Protein AF-0000000081446039 (afdb_homodimer)

Solvent-accessible surface area (backbone atoms only — not comparable to full-atom values): 17694 Å² total; per-residue (Å²): 116,70,86,61,47,84,62,43,80,40,76,40,45,57,62,37,51,79,84,57,68,88,65,68,73,59,59,47,42,32,52,23,44,34,39,48,94,48,73,84,31,50,64,51,17,30,51,50,49,52,46,50,53,31,55,72,63,68,45,29,39,31,34,21,50,33,42,53,46,54,65,39,68,22,69,38,89,81,40,78,40,63,59,78,42,73,39,80,66,22,49,32,41,34,31,24,51,95,20,19,41,30,9,38,67,48,53,65,36,47,43,54,51,30,50,49,31,45,75,48,18,28,45,41,70,38,71,44,51,78,87,48,48,53,96,77,42,52,49,54,50,40,48,34,57,35,48,70,66,43,54,90,36,67,65,74,73,66,89,66,76,68,85,126,114,70,88,62,45,83,61,43,82,40,76,40,47,57,64,36,52,79,83,58,68,89,68,64,72,57,59,46,42,31,53,22,44,33,40,48,93,48,74,84,31,49,66,50,18,31,52,51,48,52,46,50,52,31,54,73,64,67,44,28,39,31,33,20,50,33,43,52,47,56,65,38,68,21,68,39,90,80,41,78,42,63,58,78,42,72,38,80,65,22,51,31,42,34,32,23,49,94,20,18,39,30,9,38,67,46,52,65,38,47,44,53,50,30,51,49,32,46,74,47,19,29,44,40,70,39,71,46,51,77,87,49,48,55,95,76,43,53,50,56,49,41,50,34,58,34,46,70,68,42,53,89,36,68,65,74,74,64,86,67,75,69,86,125

pLDDT: mean 82.49, std 16.25, range [38.91, 98.44]

Secondary structure (DSSP, 8-state):
-GGG-S-EEE----SS-TTS-SS------TT-SS--SSGGGSSSSHHHHHHHHHHHHS-GGGEEEEEESS-EEEE-TTS---SSEEETTTTEEEEEETTEEEE---HHHHHHHHHHHHHTT--EEEEE-GGG--TT-HHHHHHHHHHTT--------S------/-GGG-S-EEE----SS-TTS-SS------TT-SS--SSGGGSSSSHHHHHHHHHHHHS-GGGEEEEEESS-EEEE-TTS---SSEEETTTTEEEEEETTEEEE---HHHHHHHHHHHHHTT--EEEEE-GGG--TT-HHHHHHHHHHTT--------S------

Structure (mmCIF, N/CA/C/O backbone):
data_AF-0000000081446039-model_v1
#
loop_
_entity.id
_entity.type
_entity.pdbx_description
1 polymer 'GH18 domain-containing protein'
#
loop_
_atom_site.gro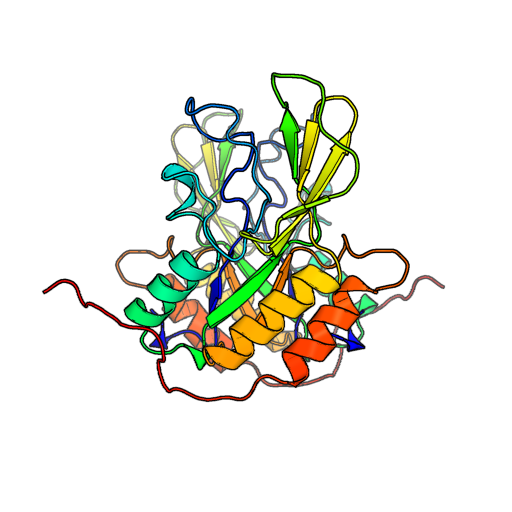up_PDB
_atom_site.id
_atom_site.type_symbol
_atom_site.label_atom_id
_atom_site.label_alt_id
_atom_site.label_comp_id
_atom_site.label_asym_id
_atom_site.label_entity_id
_atom_site.label_seq_id
_atom_site.pdbx_PDB_ins_code
_atom_site.Cartn_x
_atom_site.Cartn_y
_atom_site.Cartn_z
_atom_site.occupancy
_atom_site.B_iso_or_equiv
_atom_site.auth_seq_id
_atom_site.auth_comp_id
_atom_site.auth_asym_id
_atom_site.auth_atom_id
_atom_site.pdbx_PDB_model_num
ATOM 1 N N . MET A 1 1 ? 15.867 3.213 7.949 1 79.06 1 MET A N 1
ATOM 2 C CA . MET A 1 1 ? 14.477 3.449 7.586 1 79.06 1 MET A CA 1
ATOM 3 C C . MET A 1 1 ? 13.586 2.307 8.07 1 79.06 1 MET A C 1
ATOM 5 O O . MET A 1 1 ? 12.516 2.541 8.633 1 79.06 1 MET A O 1
ATOM 9 N N . VAL A 1 2 ? 14.18 1.157 8.094 1 85 2 VAL A N 1
ATOM 10 C CA . VAL A 1 2 ? 13.391 -0.025 8.445 1 85 2 VAL A CA 1
ATOM 11 C C . VAL A 1 2 ? 13.055 -0.002 9.93 1 85 2 VAL A C 1
ATOM 13 O O . VAL A 1 2 ? 12 -0.5 10.344 1 85 2 VAL A O 1
ATOM 16 N N . LYS A 1 3 ? 13.836 0.693 10.695 1 88.5 3 LYS A N 1
ATOM 17 C CA . LYS A 1 3 ? 13.633 0.71 12.141 1 88.5 3 LYS A CA 1
ATOM 18 C C . LYS A 1 3 ? 12.414 1.55 12.516 1 88.5 3 LYS A C 1
ATOM 20 O O . LYS A 1 3 ? 11.898 1.443 13.633 1 88.5 3 LYS A O 1
ATOM 25 N N . TYR A 1 4 ? 11.984 2.355 11.602 1 90.69 4 TYR A N 1
ATOM 26 C CA . TYR A 1 4 ? 10.914 3.289 11.938 1 90.69 4 TYR A CA 1
ATOM 27 C C . TYR A 1 4 ? 9.555 2.746 11.508 1 90.69 4 TYR A C 1
ATOM 29 O O . TYR A 1 4 ? 8.516 3.34 11.805 1 90.69 4 TYR A O 1
ATOM 37 N N . VAL A 1 5 ? 9.555 1.516 10.812 1 93.44 5 VAL A N 1
ATOM 38 C CA . VAL A 1 5 ? 8.289 1.013 10.289 1 93.44 5 VAL A CA 1
ATOM 39 C C . VAL A 1 5 ? 8 -0.365 10.883 1 93.44 5 VAL A C 1
ATOM 41 O O . VAL A 1 5 ? 8.922 -1.097 11.25 1 93.44 5 VAL A O 1
ATOM 44 N N . ASP A 1 6 ? 6.727 -0.649 11 1 94.75 6 ASP A N 1
ATOM 45 C CA . ASP A 1 6 ? 6.312 -1.979 11.438 1 94.75 6 ASP A CA 1
ATOM 46 C C . ASP A 1 6 ? 6.426 -2.992 10.297 1 94.75 6 ASP A C 1
ATOM 48 O O . ASP A 1 6 ? 6.867 -4.125 10.508 1 94.75 6 ASP A O 1
ATOM 52 N N . PHE A 1 7 ? 6.043 -2.545 9.117 1 95.06 7 PHE A N 1
ATOM 53 C CA . PHE A 1 7 ? 6.191 -3.414 7.957 1 95.06 7 PHE A CA 1
ATOM 54 C C . PHE A 1 7 ? 6.34 -2.592 6.684 1 95.06 7 PHE A C 1
ATOM 56 O O . PHE A 1 7 ? 6.078 -1.386 6.684 1 95.06 7 PHE A O 1
ATOM 63 N N . ILE A 1 8 ? 6.836 -3.227 5.676 1 95.5 8 ILE A N 1
ATOM 64 C CA . ILE A 1 8 ? 7.059 -2.662 4.348 1 95.5 8 ILE A CA 1
ATOM 65 C C . ILE A 1 8 ? 6.305 -3.482 3.305 1 95.5 8 ILE A C 1
ATOM 67 O O . ILE A 1 8 ? 6.48 -4.703 3.223 1 95.5 8 ILE A O 1
ATOM 71 N N . ASN A 1 9 ? 5.367 -2.832 2.617 1 96.38 9 ASN A N 1
ATOM 72 C CA . ASN A 1 9 ? 4.711 -3.479 1.487 1 96.38 9 ASN A CA 1
ATOM 73 C C . ASN A 1 9 ? 5.496 -3.285 0.193 1 96.38 9 ASN A C 1
ATOM 75 O O . ASN A 1 9 ? 5.723 -2.152 -0.236 1 96.38 9 ASN A O 1
ATOM 79 N N . VAL A 1 10 ? 5.883 -4.359 -0.445 1 95.5 10 VAL A N 1
ATOM 80 C CA . VAL A 1 10 ? 6.652 -4.285 -1.683 1 95.5 10 VAL A CA 1
ATOM 81 C C . VAL A 1 10 ? 5.73 -4.516 -2.879 1 95.5 10 VAL A C 1
ATOM 83 O O . VAL A 1 10 ? 5.02 -5.52 -2.936 1 95.5 10 VAL A O 1
ATOM 86 N N . MET A 1 11 ? 5.75 -3.561 -3.742 1 94.19 11 MET A N 1
ATOM 87 C CA . MET A 1 11 ? 4.945 -3.682 -4.953 1 94.19 11 MET A CA 1
ATOM 88 C C . MET A 1 11 ? 5.621 -4.605 -5.965 1 94.19 11 MET A C 1
ATOM 90 O O . MET A 1 11 ? 6.23 -4.137 -6.926 1 94.19 11 MET A O 1
ATOM 94 N N . THR A 1 12 ? 5.465 -5.859 -5.762 1 94.75 12 THR A N 1
ATOM 95 C CA . THR A 1 12 ? 6.098 -6.879 -6.594 1 94.75 12 THR A CA 1
ATOM 96 C C . THR A 1 12 ? 5.273 -7.137 -7.852 1 94.75 12 THR A C 1
ATOM 98 O O . THR A 1 12 ? 4.977 -8.289 -8.188 1 94.75 12 THR A O 1
ATOM 101 N N . TYR A 1 13 ? 4.879 -6.07 -8.523 1 90.44 13 TYR A N 1
ATOM 102 C CA . TYR A 1 13 ? 4.102 -6.133 -9.758 1 90.44 13 TYR A CA 1
ATOM 103 C C . TYR A 1 13 ? 4.406 -4.941 -10.656 1 90.44 13 TYR A C 1
ATOM 105 O O . TYR A 1 13 ? 5.215 -4.078 -10.305 1 90.44 13 TYR A O 1
ATOM 113 N N . ASP A 1 14 ? 3.879 -5.02 -11.844 1 85 14 ASP A N 1
ATOM 114 C CA . ASP A 1 14 ? 4.047 -4.008 -12.883 1 85 14 ASP A CA 1
ATOM 115 C C . ASP A 1 14 ? 5.48 -4.004 -13.414 1 85 14 ASP A C 1
ATOM 117 O O . ASP A 1 14 ? 6.055 -2.939 -13.648 1 85 14 ASP A O 1
ATOM 121 N N . TYR A 1 15 ? 6.047 -5.137 -13.5 1 77.81 15 TYR A N 1
ATOM 122 C CA . TYR A 1 15 ? 7.406 -5.266 -14 1 77.81 15 TYR A CA 1
ATOM 123 C C . TYR A 1 15 ? 7.484 -4.887 -15.477 1 77.81 15 TYR A C 1
ATOM 125 O O . TYR A 1 15 ? 8.516 -4.398 -15.945 1 77.81 15 TYR A O 1
ATOM 133 N N . TYR A 1 16 ? 6.379 -5.211 -16.188 1 65.56 16 TYR A N 1
ATOM 134 C CA . TYR A 1 16 ? 6.375 -4.949 -17.625 1 65.56 16 TYR A CA 1
ATOM 135 C C . TYR A 1 16 ? 5.289 -3.943 -17.984 1 65.56 16 TYR A C 1
ATOM 137 O O . TYR A 1 16 ? 4.93 -3.809 -19.156 1 65.56 16 TYR A O 1
ATOM 145 N N . ALA A 1 17 ? 4.883 -3.059 -17.141 1 55.69 17 ALA A N 1
ATOM 146 C CA . ALA A 1 17 ? 3.75 -2.205 -17.484 1 55.69 17 ALA A CA 1
ATOM 147 C C . ALA A 1 17 ? 3.988 -1.488 -18.812 1 55.69 17 ALA A C 1
ATOM 149 O O . ALA A 1 17 ? 5.105 -1.055 -19.094 1 55.69 17 ALA A O 1
ATOM 150 N N . ALA A 1 18 ? 3.014 -1.639 -19.703 1 50.31 18 ALA A N 1
ATOM 151 C CA . ALA A 1 18 ? 2.947 -1.196 -21.094 1 50.31 18 ALA A CA 1
ATOM 152 C C . ALA A 1 18 ? 3.514 0.213 -21.25 1 50.31 18 ALA A C 1
ATOM 154 O O . ALA A 1 18 ? 4.027 0.568 -22.312 1 50.31 18 ALA A O 1
ATOM 155 N N . TRP A 1 19 ? 3.18 1.182 -20.234 1 44.25 19 TRP A N 1
ATOM 156 C CA . TRP A 1 19 ? 3.5 2.576 -20.516 1 44.25 19 TRP A CA 1
ATOM 157 C C . TRP A 1 19 ? 5.004 2.816 -20.438 1 44.25 19 TRP A C 1
ATOM 159 O O . TRP A 1 19 ? 5.48 3.922 -20.719 1 44.25 19 TRP A O 1
ATOM 169 N N . ASN A 1 20 ? 5.738 2.074 -19.812 1 48.53 20 ASN A N 1
ATOM 170 C CA . ASN A 1 20 ? 7.141 2.422 -19.609 1 48.53 20 ASN A CA 1
ATOM 171 C C . ASN A 1 20 ? 7.887 2.578 -20.922 1 48.53 20 ASN A C 1
ATOM 173 O O . ASN A 1 20 ? 7.371 2.205 -21.984 1 48.53 20 ASN A O 1
ATOM 177 N N . GLY A 1 21 ? 9.258 2.385 -21.109 1 44.22 21 GLY A N 1
ATOM 178 C CA . GLY A 1 21 ? 10.312 2.764 -22.031 1 44.22 21 GLY A CA 1
ATOM 179 C C . GLY A 1 21 ? 10.125 2.199 -23.422 1 44.22 21 GLY A C 1
ATOM 180 O O . GLY A 1 21 ? 9.195 1.427 -23.656 1 44.22 21 GLY A O 1
ATOM 181 N N . PRO A 1 22 ? 10.953 2.885 -24.359 1 41.31 22 PRO A N 1
ATOM 182 C CA . PRO A 1 22 ? 11.172 2.344 -25.703 1 41.31 22 PRO A CA 1
ATOM 183 C C . PRO A 1 22 ? 11.219 0.817 -25.734 1 41.31 22 PRO A C 1
ATOM 185 O O . PRO A 1 22 ? 11.492 0.219 -26.766 1 41.31 22 PRO A O 1
ATOM 188 N N . GLN A 1 23 ? 11.781 0.498 -24.562 1 43.56 23 GLN A N 1
ATOM 189 C CA . GLN A 1 23 ? 12.211 -0.888 -24.719 1 43.56 23 GLN A CA 1
ATOM 190 C C . GLN A 1 23 ? 11.031 -1.8 -25.031 1 43.56 23 GLN A C 1
ATOM 192 O O . GLN A 1 23 ? 10.008 -1.77 -24.344 1 43.56 23 GLN A O 1
ATOM 197 N N . GLY A 1 24 ? 10.555 -2.025 -26 1 40.72 24 GLY A N 1
ATOM 198 C CA . GLY A 1 24 ? 9.625 -2.928 -26.672 1 40.72 24 GLY A CA 1
ATOM 199 C C . GLY A 1 24 ? 8.625 -3.561 -25.719 1 40.72 24 GLY A C 1
ATOM 200 O O . GLY A 1 24 ? 8.719 -3.381 -24.5 1 40.72 24 GLY A O 1
ATOM 201 N N . CYS A 1 25 ? 7.57 -4.367 -26.359 1 44.44 25 CYS A N 1
ATOM 202 C CA . CYS A 1 25 ? 6.516 -5.363 -26.172 1 44.44 25 CYS A CA 1
ATOM 203 C C . CYS A 1 25 ? 6.883 -6.352 -25.078 1 44.44 25 CYS A C 1
ATOM 205 O O . CYS A 1 25 ? 6.977 -7.555 -25.328 1 44.44 25 CYS A O 1
ATOM 207 N N . ILE A 1 26 ? 7.934 -6.043 -24.375 1 48.31 26 ILE A N 1
ATOM 208 C CA . ILE A 1 26 ? 8.062 -7.25 -23.562 1 48.31 26 ILE A CA 1
ATOM 209 C C . ILE A 1 26 ? 6.82 -7.426 -22.703 1 48.31 26 ILE A C 1
ATOM 211 O O . ILE A 1 26 ? 6.461 -6.527 -21.922 1 48.31 26 ILE A O 1
ATOM 215 N N . THR A 1 27 ? 5.875 -8.102 -23.234 1 53 27 THR A N 1
ATOM 216 C CA . THR A 1 27 ? 4.578 -8.539 -22.719 1 53 27 THR A CA 1
ATOM 217 C C . THR A 1 27 ? 4.754 -9.602 -21.641 1 53 27 THR A C 1
ATOM 219 O O . THR A 1 27 ? 5.504 -10.562 -21.828 1 53 27 THR A O 1
ATOM 222 N N . GLY A 1 28 ? 4.867 -9.25 -20.422 1 61.06 28 GLY A N 1
ATOM 223 C CA . GLY A 1 28 ? 4.844 -10.297 -19.406 1 61.06 28 GLY A CA 1
ATOM 224 C C . GLY A 1 28 ? 3.791 -10.062 -18.344 1 61.06 28 GLY A C 1
ATOM 225 O O . GLY A 1 28 ? 3.074 -9.062 -18.375 1 61.06 28 GLY A O 1
ATOM 226 N N . PRO A 1 29 ? 3.586 -11.133 -17.703 1 68.56 29 PRO A N 1
ATOM 227 C CA . PRO A 1 29 ? 2.648 -11 -16.594 1 68.56 29 PRO A CA 1
ATOM 228 C C . PRO A 1 29 ? 3.043 -9.891 -15.625 1 68.56 29 PRO A C 1
ATOM 230 O O . PRO A 1 29 ? 4.23 -9.617 -15.445 1 68.56 29 PRO A O 1
ATOM 233 N N . PRO A 1 30 ? 2.064 -9.258 -15.062 1 77.31 30 PRO A N 1
ATOM 234 C CA . PRO A 1 30 ? 2.361 -8.117 -14.195 1 77.31 30 PRO A CA 1
ATOM 235 C C . PRO A 1 30 ? 3.191 -8.5 -12.977 1 77.31 30 PRO A C 1
ATOM 237 O O . PRO A 1 30 ? 3.855 -7.648 -12.383 1 77.31 30 PRO A O 1
ATOM 240 N N . ALA A 1 31 ? 3.135 -9.805 -12.625 1 90.31 31 ALA A N 1
ATOM 241 C CA . ALA A 1 31 ? 3.764 -10.188 -11.367 1 90.31 31 ALA A CA 1
ATOM 242 C C . ALA A 1 31 ? 4.312 -11.609 -11.438 1 90.31 31 ALA A C 1
ATOM 244 O O . ALA A 1 31 ? 4.035 -12.438 -10.57 1 90.31 31 ALA A O 1
ATOM 245 N N . GLN A 1 32 ? 5.152 -11.82 -12.398 1 89 32 GLN A N 1
ATOM 246 C CA . GLN A 1 32 ? 5.742 -13.156 -12.508 1 89 32 GLN A CA 1
ATOM 247 C C . GLN A 1 32 ? 6.566 -13.492 -11.273 1 89 32 GLN A C 1
ATOM 249 O O . GLN A 1 32 ? 7.293 -12.648 -10.75 1 89 32 GLN A O 1
ATOM 254 N N . LEU A 1 33 ? 6.387 -14.758 -10.789 1 93.44 33 LEU A N 1
ATOM 255 C CA . LEU A 1 33 ? 7.074 -15.188 -9.578 1 93.44 33 LEU A CA 1
ATOM 256 C C . LEU A 1 33 ? 8.57 -15.359 -9.836 1 93.44 33 LEU A C 1
ATOM 258 O O . LEU A 1 33 ? 9.391 -14.898 -9.039 1 93.44 33 LEU A O 1
ATOM 262 N N . TYR A 1 34 ? 8.836 -15.953 -10.914 1 90.56 34 TYR A N 1
ATOM 263 C CA . TYR A 1 34 ? 10.219 -16.156 -11.32 1 90.56 34 TYR A CA 1
ATOM 264 C C . TYR A 1 34 ? 10.461 -15.617 -12.727 1 90.56 34 TYR A C 1
ATOM 266 O O . TYR A 1 34 ? 9.508 -15.344 -13.461 1 90.56 34 TYR A O 1
ATOM 274 N N . GLY A 1 35 ? 11.789 -15.359 -12.938 1 81.19 35 GLY A N 1
ATOM 275 C CA . GLY A 1 35 ? 12.148 -14.906 -14.273 1 81.19 35 GLY A CA 1
ATOM 276 C C . GLY A 1 35 ? 11.938 -15.961 -15.344 1 81.19 35 GLY A C 1
ATOM 277 O O . GLY A 1 35 ? 11.953 -17.156 -15.047 1 81.19 35 GLY A O 1
ATOM 278 N N . GLY A 1 36 ? 11.453 -15.438 -16.438 1 68.5 36 GLY A N 1
ATOM 279 C CA . GLY A 1 36 ? 11.352 -16.344 -17.578 1 68.5 36 GLY A CA 1
ATOM 280 C C . GLY A 1 36 ? 12.68 -16.578 -18.266 1 68.5 36 GLY A C 1
ATOM 281 O O . GLY A 1 36 ? 13.734 -16.203 -17.734 1 68.5 36 GLY A O 1
ATOM 282 N N . ALA A 1 37 ? 12.547 -17.281 -19.297 1 61.06 37 ALA A N 1
ATOM 283 C CA . ALA A 1 37 ? 13.711 -17.672 -20.078 1 61.06 37 ALA A CA 1
ATOM 284 C C . ALA A 1 37 ? 14.391 -16.469 -20.719 1 61.06 37 ALA A C 1
ATOM 286 O O . ALA A 1 37 ? 15.57 -16.531 -21.062 1 61.06 37 ALA A O 1
ATOM 287 N N . ASN A 1 38 ? 13.695 -15.398 -20.75 1 58.97 38 ASN A N 1
ATOM 288 C CA . ASN A 1 38 ? 14.281 -14.203 -21.359 1 58.97 38 ASN A CA 1
ATOM 289 C C . ASN A 1 38 ? 15.086 -13.398 -20.344 1 58.97 38 ASN A C 1
ATOM 291 O O . ASN A 1 38 ? 14.648 -13.203 -19.219 1 58.97 38 ASN A O 1
ATOM 295 N N . ALA A 1 39 ? 16.328 -13.086 -20.703 1 54.94 39 ALA A N 1
ATOM 296 C CA . ALA A 1 39 ? 17.297 -12.383 -19.875 1 54.94 39 ALA A CA 1
ATOM 297 C C . ALA A 1 39 ? 16.688 -11.125 -19.25 1 54.94 39 ALA A C 1
ATOM 299 O O . ALA A 1 39 ? 16.953 -10.812 -18.094 1 54.94 39 ALA A O 1
ATOM 300 N N . ASN A 1 40 ? 15.906 -10.352 -20 1 56.47 40 ASN A N 1
ATOM 301 C CA . ASN A 1 40 ? 15.359 -9.086 -19.516 1 56.47 40 ASN A CA 1
ATOM 302 C C . ASN A 1 40 ? 14.383 -9.297 -18.359 1 56.47 40 ASN A C 1
ATOM 304 O O . ASN A 1 40 ? 14.172 -8.398 -17.547 1 56.47 40 ASN A O 1
ATOM 308 N N . THR A 1 41 ? 13.922 -10.5 -18.281 1 58.78 41 THR A N 1
ATOM 309 C CA . THR A 1 41 ? 12.914 -10.805 -17.266 1 58.78 41 THR A CA 1
ATOM 310 C C . THR A 1 41 ? 13.57 -11.391 -16.016 1 58.78 41 THR A C 1
ATOM 312 O O . THR A 1 41 ? 12.914 -11.531 -14.984 1 58.78 41 THR A O 1
ATOM 315 N N . LEU A 1 42 ? 14.914 -11.469 -16.234 1 64.19 42 LEU A N 1
ATOM 316 C CA . LEU A 1 42 ? 15.586 -12.203 -15.164 1 64.19 42 LEU A CA 1
ATOM 317 C C . LEU A 1 42 ? 15.594 -11.398 -13.867 1 64.19 42 LEU A C 1
ATOM 319 O O . LEU A 1 42 ? 15.547 -11.969 -12.773 1 64.19 42 LEU A O 1
ATOM 323 N N . SER A 1 43 ? 15.445 -10.148 -14.047 1 77.56 43 SER A N 1
ATOM 324 C CA . SER A 1 43 ? 15.562 -9.359 -12.828 1 77.56 43 SER A CA 1
ATOM 325 C C . SER A 1 43 ? 14.234 -8.711 -12.453 1 77.56 43 SER A C 1
ATOM 327 O O . SER A 1 43 ? 14.102 -8.156 -11.359 1 77.56 43 SER A O 1
ATOM 329 N N . GLN A 1 44 ? 13.281 -8.961 -13.273 1 85.5 44 GLN A N 1
ATOM 330 C CA . GLN A 1 44 ? 12 -8.289 -13.047 1 85.5 44 GLN A CA 1
ATOM 331 C C . GLN A 1 44 ? 10.93 -9.289 -12.625 1 85.5 44 GLN A C 1
ATOM 333 O O . GLN A 1 44 ? 9.961 -9.516 -13.359 1 85.5 44 GLN A O 1
ATOM 338 N N . ASN A 1 45 ? 11.148 -9.812 -11.531 1 90.75 45 ASN A N 1
ATOM 339 C CA . ASN A 1 45 ? 10.219 -10.789 -10.984 1 90.75 45 ASN A CA 1
ATOM 340 C C . ASN A 1 45 ? 10.141 -10.719 -9.469 1 90.75 45 ASN A C 1
ATOM 342 O O . ASN A 1 45 ? 10.969 -10.055 -8.828 1 90.75 45 ASN A O 1
ATOM 346 N N . VAL A 1 46 ? 9.234 -11.445 -8.93 1 95.12 46 VAL A N 1
ATOM 347 C CA . VAL A 1 46 ? 8.961 -11.422 -7.5 1 95.12 46 VAL A CA 1
ATOM 348 C C . VAL A 1 46 ? 10.18 -11.93 -6.727 1 95.12 46 VAL A C 1
ATOM 350 O O . VAL A 1 46 ? 10.609 -11.305 -5.758 1 95.12 46 VAL A O 1
ATOM 353 N N . ASN A 1 47 ? 10.75 -13 -7.148 1 94.94 47 ASN A N 1
ATOM 354 C CA . ASN A 1 47 ? 11.867 -13.609 -6.434 1 94.94 47 ASN A CA 1
ATOM 355 C C . ASN A 1 47 ? 13.055 -12.656 -6.328 1 94.94 47 ASN A C 1
ATOM 357 O O . ASN A 1 47 ? 13.602 -12.461 -5.242 1 94.94 47 ASN A O 1
ATOM 361 N N . THR A 1 48 ? 13.438 -12.078 -7.387 1 92.81 48 THR A N 1
ATOM 362 C CA . THR A 1 48 ? 14.562 -11.156 -7.398 1 92.81 48 THR A CA 1
ATOM 363 C C . THR A 1 48 ? 14.273 -9.938 -6.531 1 92.81 48 THR A C 1
ATOM 365 O O . THR A 1 48 ? 15.133 -9.492 -5.766 1 92.81 48 THR A O 1
ATOM 368 N N . THR A 1 49 ? 13.086 -9.414 -6.656 1 94.31 49 THR A N 1
ATOM 369 C CA . THR A 1 49 ? 12.68 -8.227 -5.906 1 94.31 49 THR A CA 1
ATOM 370 C C . THR A 1 49 ? 12.68 -8.508 -4.406 1 94.31 49 THR A C 1
ATOM 372 O O . THR A 1 49 ? 13.266 -7.754 -3.631 1 94.31 49 THR A O 1
ATOM 375 N N . MET A 1 50 ? 12.07 -9.617 -4.035 1 95.88 50 MET A N 1
ATOM 376 C CA . MET A 1 50 ? 11.977 -9.945 -2.617 1 95.88 50 MET A CA 1
ATOM 377 C C . MET A 1 50 ? 13.352 -10.281 -2.045 1 95.88 50 MET A C 1
ATOM 379 O O . MET A 1 50 ? 13.648 -9.938 -0.902 1 95.88 50 MET A O 1
ATOM 383 N N . ASN A 1 51 ? 14.148 -10.938 -2.84 1 94.69 51 ASN A N 1
ATOM 384 C CA . ASN A 1 51 ? 15.523 -11.195 -2.439 1 94.69 51 ASN A CA 1
ATOM 385 C C . ASN A 1 51 ? 16.266 -9.898 -2.127 1 94.69 51 ASN A C 1
ATOM 387 O O . ASN A 1 51 ? 16.906 -9.781 -1.082 1 94.69 51 ASN A O 1
ATOM 391 N N . TYR A 1 52 ? 16.188 -8.977 -2.912 1 93.81 52 TYR A N 1
ATOM 392 C CA . TYR A 1 52 ? 16.844 -7.691 -2.729 1 93.81 52 TYR A CA 1
ATOM 393 C C . TYR A 1 52 ? 16.406 -7.035 -1.425 1 93.81 52 TYR A C 1
ATOM 395 O O . TYR A 1 52 ? 17.234 -6.668 -0.595 1 93.81 52 TYR A O 1
ATOM 403 N N . TYR A 1 53 ? 15.094 -6.914 -1.28 1 94 53 TYR A N 1
ATOM 404 C CA . TYR A 1 53 ? 14.586 -6.203 -0.114 1 94 53 TYR A CA 1
ATOM 405 C C . TYR A 1 53 ? 14.891 -6.969 1.168 1 94 53 TYR A C 1
ATOM 407 O O . TYR A 1 53 ? 15.156 -6.371 2.211 1 94 53 TYR A O 1
ATOM 415 N N . ALA A 1 54 ? 14.812 -8.273 1.097 1 94.38 54 ALA A N 1
ATOM 416 C CA . ALA A 1 54 ? 15.188 -9.07 2.262 1 94.38 54 ALA A CA 1
ATOM 417 C C . ALA A 1 54 ? 16.641 -8.828 2.652 1 94.38 54 ALA A C 1
ATOM 419 O O . ALA A 1 54 ? 16.953 -8.664 3.836 1 94.38 54 ALA A O 1
ATOM 420 N N . CYS A 1 55 ? 17.5 -8.695 1.702 1 93.81 55 CYS A N 1
ATOM 421 C CA . CYS A 1 55 ? 18.922 -8.578 1.954 1 93.81 55 CYS A CA 1
ATOM 422 C C . CYS A 1 55 ? 19.297 -7.152 2.354 1 93.81 55 CYS A C 1
ATOM 424 O O . CYS A 1 55 ? 20.25 -6.938 3.107 1 93.81 55 CYS A O 1
ATOM 426 N N . VAL A 1 56 ? 18.547 -6.188 1.941 1 91.19 56 VAL A N 1
ATOM 427 C CA . VAL A 1 56 ? 18.828 -4.801 2.289 1 91.19 56 VAL A CA 1
ATOM 428 C C . VAL A 1 56 ? 18.281 -4.492 3.678 1 91.19 56 VAL A C 1
ATOM 430 O O . VAL A 1 56 ? 18.891 -3.736 4.441 1 91.19 56 VAL A O 1
ATOM 433 N N . THR A 1 57 ? 17.141 -5.051 3.984 1 92.06 57 THR A N 1
ATOM 434 C CA . THR A 1 57 ? 16.5 -4.727 5.246 1 92.06 57 THR A CA 1
ATOM 435 C C . THR A 1 57 ? 16.984 -5.637 6.363 1 92.06 57 THR A C 1
ATOM 437 O O . THR A 1 57 ? 16.984 -5.254 7.535 1 92.06 57 THR A O 1
ATOM 440 N N . LEU A 1 58 ? 17.344 -6.816 6.023 1 93.56 58 LEU A N 1
ATOM 441 C CA . LEU A 1 58 ? 17.75 -7.859 6.961 1 93.56 58 LEU A CA 1
ATOM 442 C C . LEU A 1 58 ? 16.641 -8.148 7.969 1 93.56 58 LEU A C 1
ATOM 444 O O . LEU A 1 58 ? 16.906 -8.57 9.094 1 93.56 58 LEU A O 1
ATOM 448 N N . GLN A 1 59 ? 15.445 -7.797 7.656 1 95 59 GLN A N 1
ATOM 449 C CA . GLN A 1 59 ? 14.227 -8.031 8.422 1 95 59 GLN A CA 1
ATOM 450 C C . GLN A 1 59 ? 13.102 -8.555 7.527 1 95 59 GLN A C 1
ATOM 452 O O . GLN A 1 59 ? 12.086 -7.887 7.352 1 95 59 GLN A O 1
ATOM 457 N N . VAL A 1 60 ? 13.25 -9.789 7.043 1 95.94 60 VAL A N 1
ATOM 458 C CA . VAL A 1 60 ? 12.359 -10.367 6.039 1 95.94 60 VAL A CA 1
ATOM 459 C C . VAL A 1 60 ? 10.938 -10.453 6.598 1 95.94 60 VAL A C 1
ATOM 461 O O . VAL A 1 60 ? 9.961 -10.312 5.859 1 95.94 60 VAL A O 1
ATOM 464 N N . GLN A 1 61 ? 10.805 -10.547 7.965 1 96.44 61 GLN A N 1
ATOM 465 C CA . GLN A 1 61 ? 9.5 -10.68 8.609 1 96.44 61 GLN A CA 1
ATOM 466 C C . GLN A 1 61 ? 8.719 -9.367 8.555 1 96.44 61 GLN A C 1
ATOM 468 O O . GLN A 1 61 ? 7.523 -9.344 8.844 1 96.44 61 GLN A O 1
ATOM 473 N N . LYS A 1 62 ? 9.375 -8.281 8.133 1 96 62 LYS A N 1
ATOM 474 C CA . LYS A 1 62 ? 8.719 -6.98 8.062 1 96 62 LYS A CA 1
ATOM 475 C C . LYS A 1 62 ? 8.281 -6.664 6.633 1 96 62 LYS A C 1
ATOM 477 O O . LYS A 1 62 ? 7.617 -5.656 6.395 1 96 62 LYS A O 1
ATOM 482 N N . ILE A 1 63 ? 8.656 -7.566 5.699 1 96.62 63 ILE A N 1
ATOM 483 C CA . ILE A 1 63 ? 8.352 -7.254 4.309 1 96.62 63 ILE A CA 1
ATOM 484 C C . ILE A 1 63 ? 7.148 -8.078 3.846 1 96.62 63 ILE A C 1
ATOM 486 O O . ILE A 1 63 ? 7.043 -9.266 4.16 1 96.62 63 ILE A O 1
ATOM 490 N N . ASN A 1 64 ? 6.191 -7.414 3.244 1 97.81 64 ASN A N 1
ATOM 491 C CA . ASN A 1 64 ? 5.016 -8.055 2.662 1 97.81 64 ASN A CA 1
ATOM 492 C C . ASN A 1 64 ? 5.109 -8.117 1.14 1 97.81 64 ASN A C 1
ATOM 494 O O . ASN A 1 64 ? 5.551 -7.16 0.5 1 97.81 64 ASN A O 1
ATOM 498 N N . LEU A 1 65 ? 4.797 -9.281 0.569 1 98.31 65 LEU A N 1
ATOM 499 C CA . LEU A 1 65 ? 4.77 -9.516 -0.871 1 98.31 65 LEU A CA 1
ATOM 500 C C . LEU A 1 65 ? 3.461 -9.023 -1.479 1 98.31 65 LEU A C 1
ATOM 502 O O . LEU A 1 65 ? 2.379 -9.414 -1.03 1 98.31 65 LEU A O 1
ATOM 506 N N . GL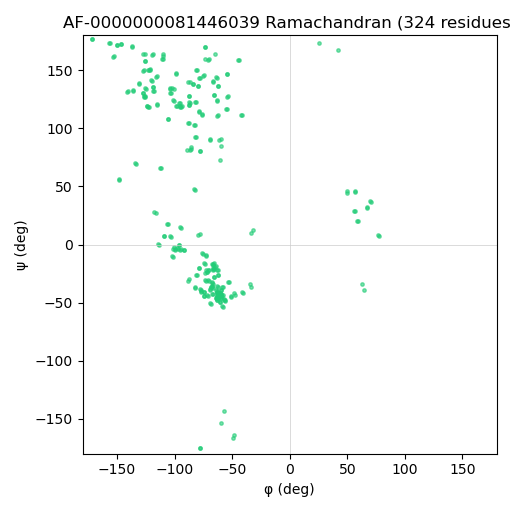Y A 1 66 ? 3.555 -8.133 -2.447 1 97.62 66 GLY A N 1
ATOM 507 C CA . GLY A 1 66 ? 2.371 -7.59 -3.096 1 97.62 66 GLY A CA 1
ATOM 508 C C . GLY A 1 66 ? 1.842 -8.477 -4.207 1 97.62 66 GLY A C 1
ATOM 509 O O . GLY A 1 66 ? 2.615 -9.016 -5 1 97.62 66 GLY A O 1
ATOM 510 N N . ILE A 1 67 ? 0.531 -8.602 -4.254 1 96.31 67 ILE A N 1
ATOM 511 C CA . ILE A 1 67 ? -0.17 -9.367 -5.281 1 96.31 67 ILE A CA 1
ATOM 512 C C . ILE A 1 67 ? -1.185 -8.469 -5.988 1 96.31 67 ILE A C 1
ATOM 514 O O . ILE A 1 67 ? -2.109 -7.949 -5.359 1 96.31 67 ILE A O 1
ATOM 518 N N . PRO A 1 68 ? -1.037 -8.281 -7.285 1 93.44 68 PRO A N 1
ATOM 519 C CA . PRO A 1 68 ? -2.016 -7.469 -8.016 1 93.44 68 PRO A CA 1
ATOM 520 C C . PRO A 1 68 ? -3.291 -8.234 -8.344 1 93.44 68 PRO A C 1
ATOM 522 O O . PRO A 1 68 ? -3.227 -9.375 -8.812 1 93.44 68 PRO A O 1
ATOM 525 N N . PHE A 1 69 ? -4.441 -7.594 -8.141 1 91.38 69 PHE A N 1
ATOM 526 C CA . PHE A 1 69 ? -5.723 -8.195 -8.5 1 91.38 69 PHE A CA 1
ATOM 527 C C . PHE A 1 69 ? -6.164 -7.742 -9.891 1 91.38 69 PHE A C 1
ATOM 529 O O . PHE A 1 69 ? -7.324 -7.922 -10.266 1 91.38 69 PHE A O 1
ATOM 536 N N . TYR A 1 70 ? -5.27 -7.188 -10.578 1 85 70 TYR A N 1
ATOM 537 C CA . TYR A 1 70 ? -5.551 -6.777 -11.945 1 85 70 TYR A CA 1
ATOM 538 C C . TYR A 1 70 ? -4.641 -7.504 -12.93 1 85 70 TYR A C 1
ATOM 540 O O . TYR A 1 70 ? -3.68 -8.164 -12.523 1 85 70 TYR A O 1
ATOM 548 N N . GLY A 1 71 ? -5.102 -7.418 -14.18 1 80.56 71 GLY A N 1
ATOM 549 C CA . GLY A 1 71 ? -4.281 -7.941 -15.258 1 80.56 71 GLY A CA 1
ATOM 550 C C . GLY A 1 71 ? -3.727 -6.859 -16.172 1 80.56 71 GLY A C 1
ATOM 551 O O . GLY A 1 71 ? -4.125 -5.699 -16.078 1 80.56 71 GLY A O 1
ATOM 552 N N . ASP A 1 72 ? -2.742 -7.199 -16.828 1 77 72 ASP A N 1
ATOM 553 C CA . ASP A 1 72 ? -2.148 -6.289 -17.812 1 77 72 ASP A CA 1
ATOM 554 C C . ASP A 1 72 ? -2.025 -6.953 -19.172 1 77 72 ASP A C 1
ATOM 556 O O . ASP A 1 72 ? -1.626 -8.117 -19.281 1 77 72 ASP A O 1
ATOM 560 N N . ALA A 1 73 ? -2.559 -6.219 -20.141 1 72.06 73 ALA A N 1
ATOM 561 C CA . ALA A 1 73 ? -2.523 -6.742 -21.5 1 72.06 73 ALA A CA 1
ATOM 562 C C . ALA A 1 73 ? -1.419 -6.074 -22.312 1 72.06 73 ALA A C 1
ATOM 564 O O . ALA A 1 73 ? -1.163 -4.879 -22.156 1 72.06 73 ALA A 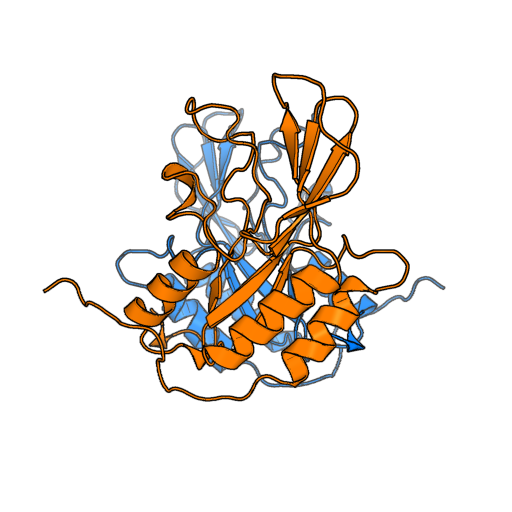O 1
ATOM 565 N N . VAL A 1 74 ? -0.721 -6.867 -23 1 66.62 74 VAL A N 1
ATOM 566 C CA . VAL A 1 74 ? 0.305 -6.344 -23.906 1 66.62 74 VAL A CA 1
ATOM 567 C C . VAL A 1 74 ? 0.078 -6.875 -25.312 1 66.62 74 VAL A C 1
ATOM 569 O O . VAL A 1 74 ? -0.383 -8.008 -25.5 1 66.62 74 VAL A O 1
ATOM 572 N N . PHE A 1 75 ? 0.215 -5.852 -26.156 1 64.88 75 PHE A N 1
ATOM 573 C CA . PHE A 1 75 ? 0.051 -6.211 -27.562 1 64.88 75 PHE A CA 1
ATOM 574 C C . PHE A 1 75 ? 1.126 -7.199 -28 1 64.88 75 PHE A C 1
ATOM 576 O O . PHE A 1 75 ? 2.291 -7.062 -27.625 1 64.88 75 PHE A O 1
ATOM 583 N N . HIS A 1 76 ? 0.616 -8.344 -28.531 1 62.88 76 HIS A N 1
ATOM 584 C CA . HIS A 1 76 ? 1.558 -9.289 -29.125 1 62.88 76 HIS A CA 1
ATOM 585 C C . HIS A 1 76 ? 1.67 -9.086 -30.641 1 62.88 76 HIS A C 1
ATOM 587 O O . HIS A 1 76 ? 0.656 -9.031 -31.328 1 62.88 76 HIS A O 1
ATOM 593 N N . PRO A 1 77 ? 2.869 -8.828 -31 1 57.69 77 PRO A N 1
ATOM 594 C CA . PRO A 1 77 ? 3.074 -8.539 -32.406 1 57.69 77 PRO A CA 1
ATOM 595 C C . PRO A 1 77 ? 2.455 -9.594 -33.344 1 57.69 77 PRO A C 1
ATOM 597 O O . PRO A 1 77 ? 1.999 -9.273 -34.438 1 57.69 77 PRO A O 1
ATOM 600 N N . THR A 1 78 ? 2.691 -10.859 -32.938 1 58.22 78 THR A N 1
ATOM 601 C CA . THR A 1 78 ? 2.305 -11.844 -33.938 1 58.22 78 THR A CA 1
ATOM 602 C C . THR A 1 78 ? 0.798 -12.078 -33.906 1 58.22 78 THR A C 1
ATOM 604 O O . THR A 1 78 ? 0.256 -12.766 -34.781 1 58.22 78 THR A O 1
ATOM 607 N N . GLY A 1 79 ? 0.111 -11.367 -33.219 1 56.53 79 GLY A N 1
ATOM 608 C CA . GLY A 1 79 ? -1.342 -11.43 -33.188 1 56.53 79 GLY A CA 1
ATOM 609 C C . GLY A 1 79 ? -1.877 -12.75 -32.688 1 56.53 79 GLY A C 1
ATOM 610 O O . GLY A 1 79 ? -3.033 -12.836 -32.25 1 56.53 79 GLY A O 1
ATOM 611 N N . LEU A 1 80 ? -1.261 -13.875 -32.938 1 54.44 80 LEU A N 1
ATOM 612 C CA . LEU A 1 80 ? -1.845 -15.172 -32.625 1 54.44 80 LEU A CA 1
ATOM 613 C C . LEU A 1 80 ? -1.469 -15.602 -31.219 1 54.44 80 LEU A C 1
ATOM 615 O O . LEU A 1 80 ? -0.285 -15.727 -30.891 1 54.44 80 LEU A O 1
ATOM 619 N N . VAL A 1 81 ? -2.113 -15.164 -30.156 1 57.25 81 VAL A N 1
ATOM 620 C CA . VAL A 1 81 ? -1.741 -15.648 -28.828 1 57.25 81 VAL A CA 1
ATOM 621 C C . VAL A 1 81 ? -2.705 -16.75 -28.391 1 57.25 81 VAL A C 1
ATOM 623 O O . VAL A 1 81 ? -3.92 -16.625 -28.562 1 57.25 81 VAL A O 1
ATOM 626 N N . PRO A 1 82 ? -2.113 -17.922 -28.172 1 58.34 82 PRO A N 1
ATOM 627 C CA . PRO A 1 82 ? -2.986 -18.984 -27.656 1 58.34 82 PRO A CA 1
ATOM 628 C C . PRO A 1 82 ? -3.91 -18.484 -26.547 1 58.34 82 PRO A C 1
ATOM 630 O O . PRO A 1 82 ? -3.635 -17.469 -25.922 1 58.34 82 PRO A O 1
ATOM 633 N N . TYR A 1 83 ? -5.062 -19.297 -26.359 1 64.81 83 TYR A N 1
ATOM 634 C CA . TYR A 1 83 ? -6.035 -19.203 -25.266 1 64.81 83 TYR A CA 1
ATOM 635 C C . TYR A 1 83 ? -5.34 -19.156 -23.922 1 64.81 83 TYR A C 1
ATOM 637 O O . TYR A 1 83 ? -4.109 -19.203 -23.844 1 64.81 83 TYR A O 1
ATOM 645 N N . ILE A 1 84 ? -6.035 -19.328 -22.891 1 64.44 84 ILE A N 1
ATOM 646 C CA . ILE A 1 84 ? -5.543 -19.297 -21.516 1 64.44 84 ILE A CA 1
ATOM 647 C C . ILE A 1 84 ? -4.512 -20.406 -21.297 1 64.44 84 ILE A C 1
ATOM 649 O O . ILE A 1 84 ? -4.789 -21.578 -21.562 1 64.44 84 ILE A O 1
ATOM 653 N N . TYR A 1 85 ? -3.223 -19.938 -21.109 1 76.31 85 TYR A N 1
ATOM 654 C CA . TYR A 1 85 ? -2.223 -20.938 -20.734 1 76.31 85 TYR A CA 1
ATOM 655 C C . TYR A 1 85 ? -1.466 -20.5 -19.484 1 76.31 85 TYR A C 1
ATOM 657 O O . TYR A 1 85 ? -1.558 -19.344 -19.078 1 76.31 85 TYR A O 1
ATOM 665 N N . TYR A 1 86 ? -1.058 -21.531 -18.75 1 80.06 86 TYR A N 1
ATOM 666 C CA . TYR A 1 86 ? -0.252 -21.328 -17.547 1 80.06 86 TYR A CA 1
ATOM 667 C C . TYR A 1 86 ? 1.233 -21.469 -17.859 1 80.06 86 TYR A C 1
ATOM 669 O O . TYR A 1 86 ? 1.673 -22.469 -18.422 1 80.06 86 TYR A O 1
ATOM 677 N N . ASN A 1 87 ? 1.94 -20.391 -17.625 1 80.94 87 ASN A N 1
ATOM 678 C CA . ASN A 1 87 ? 3.391 -20.422 -17.766 1 80.94 87 ASN A CA 1
ATOM 679 C C . ASN A 1 87 ? 4.062 -21.078 -16.562 1 80.94 87 ASN A C 1
ATOM 681 O O . ASN A 1 87 ? 4.09 -20.516 -15.477 1 80.94 87 ASN A O 1
ATOM 685 N N . THR A 1 88 ? 4.676 -22.203 -16.766 1 84.25 88 THR A N 1
ATOM 686 C CA . THR A 1 88 ? 5.215 -22.984 -15.664 1 84.25 88 THR A CA 1
ATOM 687 C C . THR A 1 88 ? 6.547 -22.406 -15.188 1 84.25 88 THR A C 1
ATOM 689 O O . THR A 1 88 ? 6.992 -22.703 -14.078 1 84.25 88 THR A O 1
ATOM 692 N N . SER A 1 89 ? 7.191 -21.641 -16.016 1 81.31 89 SER A N 1
ATOM 693 C CA . SER A 1 89 ? 8.461 -21.031 -15.609 1 81.31 89 SER A CA 1
ATOM 694 C C . SER A 1 89 ? 8.242 -19.844 -14.688 1 81.31 89 SER A C 1
ATOM 696 O O . SER A 1 89 ? 8.977 -19.656 -13.719 1 81.31 89 SER A O 1
ATOM 698 N N . THR A 1 90 ? 7.199 -19.094 -15.031 1 83.56 90 THR A N 1
ATOM 699 C CA . THR A 1 90 ? 6.953 -17.875 -14.281 1 83.56 90 THR A CA 1
ATOM 700 C C . THR A 1 90 ? 5.82 -18.078 -13.273 1 83.56 90 THR A C 1
ATOM 702 O O . THR A 1 90 ? 5.586 -17.219 -12.414 1 83.56 90 THR A O 1
ATOM 705 N N . LEU A 1 91 ? 5.102 -19.219 -13.383 1 87.56 91 LEU A N 1
ATOM 706 C CA . LEU A 1 91 ? 3.971 -19.594 -12.539 1 87.56 91 LEU A CA 1
ATOM 707 C C . LEU A 1 91 ? 2.885 -18.516 -12.594 1 87.56 91 LEU A C 1
ATOM 709 O O . LEU A 1 91 ? 2.383 -18.078 -11.555 1 87.56 91 LEU A O 1
ATOM 713 N N . THR A 1 92 ? 2.621 -18.109 -13.852 1 86 92 THR A N 1
ATOM 714 C CA . THR A 1 92 ? 1.611 -17.078 -14.086 1 86 92 THR A CA 1
ATOM 715 C C . THR A 1 92 ? 0.645 -17.516 -15.188 1 86 92 THR A C 1
ATOM 717 O O . THR A 1 92 ? 1.057 -18.109 -16.188 1 86 92 THR A O 1
ATOM 720 N N . PRO A 1 93 ? -0.608 -17.234 -14.945 1 86.44 93 PRO A N 1
ATOM 721 C CA . PRO A 1 93 ? -1.559 -17.438 -16.047 1 86.44 93 PRO A CA 1
ATOM 722 C C . PRO A 1 93 ? -1.466 -16.344 -17.109 1 86.44 93 PRO A C 1
ATOM 724 O O . PRO A 1 93 ? -1.227 -15.18 -16.797 1 86.44 93 PRO A O 1
ATOM 727 N N . ILE A 1 94 ? -1.681 -16.766 -18.328 1 79 94 ILE A N 1
ATOM 728 C CA . ILE A 1 94 ? -1.69 -15.867 -19.469 1 79 94 ILE A CA 1
ATOM 729 C C . ILE A 1 94 ? -2.871 -16.203 -20.391 1 79 94 ILE A C 1
ATOM 731 O O . ILE A 1 94 ? -3.195 -17.375 -20.594 1 79 94 ILE A O 1
ATOM 735 N N . ASN A 1 95 ? -3.527 -15.078 -20.719 1 77.56 95 ASN A N 1
ATOM 736 C CA . ASN A 1 95 ? -4.602 -15.25 -21.688 1 77.56 95 ASN A CA 1
ATOM 737 C C . ASN A 1 95 ? -4.305 -14.508 -22.984 1 77.56 95 ASN A C 1
ATOM 739 O O . ASN A 1 95 ? -3.982 -13.312 -22.969 1 77.56 95 ASN A O 1
ATOM 743 N N . GLY A 1 96 ? -4.266 -15.312 -24.031 1 72.88 96 GLY A N 1
ATOM 744 C CA . GLY A 1 96 ? -4.152 -14.695 -25.344 1 72.88 96 GLY A CA 1
ATOM 745 C C . GLY A 1 96 ? -5.496 -14.352 -25.953 1 72.88 96 GLY A C 1
ATOM 746 O O . GLY A 1 96 ? -6.363 -15.219 -26.094 1 72.88 96 GLY A O 1
ATOM 747 N N . VAL A 1 97 ? -5.793 -13.047 -25.922 1 68.12 97 VAL A N 1
ATOM 748 C CA . VAL A 1 97 ? -7.055 -12.633 -26.531 1 68.12 97 VAL A CA 1
ATOM 749 C C . VAL A 1 97 ? -6.805 -11.508 -27.531 1 68.12 97 VAL A C 1
ATOM 751 O O . VAL A 1 97 ? -6.145 -10.516 -27.219 1 68.12 97 VAL A O 1
ATOM 754 N N . ASN A 1 98 ? -7.402 -11.781 -28.703 1 70.44 98 ASN A N 1
ATOM 755 C CA . ASN A 1 98 ? -7.406 -10.758 -29.734 1 70.44 98 ASN A CA 1
ATOM 756 C C . ASN A 1 98 ? -6.012 -10.18 -29.953 1 70.44 98 ASN A C 1
ATOM 758 O O . ASN A 1 98 ? -5.844 -8.961 -30 1 70.44 98 ASN A O 1
ATOM 762 N N . GLY A 1 99 ? -5.039 -11.023 -30.047 1 68.88 99 GLY A N 1
ATOM 763 C CA . GLY A 1 99 ? -3.695 -10.562 -30.344 1 68.88 99 GLY A CA 1
ATOM 764 C C . GLY A 1 99 ? -2.996 -9.93 -29.156 1 68.88 99 GLY A C 1
ATOM 765 O O . GLY A 1 99 ? -1.938 -9.32 -29.312 1 68.88 99 GLY A O 1
ATOM 766 N N . ARG A 1 100 ? -3.568 -10.008 -28.016 1 73.5 100 ARG A N 1
ATOM 767 C CA . ARG A 1 100 ? -2.959 -9.453 -26.812 1 73.5 100 ARG A CA 1
ATOM 768 C C . ARG A 1 100 ? -2.732 -10.539 -25.766 1 73.5 100 ARG A C 1
ATOM 770 O O . ARG A 1 100 ? -3.465 -11.531 -25.719 1 73.5 100 ARG A O 1
ATOM 777 N N . PHE A 1 101 ? -1.604 -10.391 -25.125 1 72.25 101 PHE A N 1
ATOM 778 C CA . PHE A 1 101 ? -1.334 -11.234 -23.969 1 72.25 101 PHE A CA 1
ATOM 779 C C . PHE A 1 101 ? -1.746 -10.531 -22.672 1 72.25 101 PHE A C 1
ATOM 781 O O . PHE A 1 101 ? -1.305 -9.414 -22.406 1 72.25 101 PHE A O 1
ATOM 788 N N . LEU A 1 102 ? -2.707 -11.273 -22.078 1 77.81 102 LEU A N 1
ATOM 789 C CA . LEU A 1 102 ? -3.164 -10.766 -20.781 1 77.81 102 LEU A CA 1
ATOM 790 C C . LEU A 1 102 ? -2.619 -11.609 -19.641 1 77.81 102 LEU A C 1
ATOM 792 O O . LEU A 1 102 ? -2.912 -12.805 -19.547 1 77.81 102 LEU A O 1
ATOM 796 N N . GLY A 1 103 ? -1.697 -11.023 -18.938 1 82.31 103 GLY A N 1
ATOM 797 C CA . GLY A 1 103 ? -1.273 -11.633 -17.688 1 82.31 103 GLY A CA 1
ATOM 798 C C . GLY A 1 103 ? -2.113 -11.195 -16.5 1 82.31 103 GLY A C 1
ATOM 799 O O . GLY A 1 103 ? -2.523 -10.039 -16.406 1 82.31 103 GLY A O 1
ATOM 800 N N . PHE A 1 104 ? -2.359 -12.195 -15.68 1 85.94 104 PHE A N 1
ATOM 801 C CA . PHE A 1 104 ? -3.186 -11.914 -14.508 1 85.94 104 PHE A CA 1
ATOM 802 C C . PHE A 1 104 ? -2.916 -12.922 -13.398 1 85.94 104 PHE A C 1
ATOM 804 O O . PHE A 1 104 ? -2.096 -13.828 -13.562 1 85.94 104 PHE A O 1
ATOM 811 N N . GLU A 1 105 ? -3.512 -12.656 -12.273 1 90.44 105 GLU A N 1
ATOM 812 C CA . GLU A 1 105 ? -3.441 -13.609 -11.164 1 90.44 105 GLU A CA 1
ATOM 813 C C . GLU A 1 105 ? -4.699 -14.469 -11.094 1 90.44 105 GLU A C 1
ATOM 815 O O . GLU A 1 105 ? -5.773 -14.039 -11.516 1 90.44 105 GLU A O 1
ATOM 820 N N . ASN A 1 106 ? -4.539 -15.672 -10.672 1 88.94 106 ASN A N 1
ATOM 821 C CA . ASN A 1 106 ? -5.625 -16.578 -10.297 1 88.94 106 ASN A CA 1
ATOM 822 C C . ASN A 1 106 ? -5.301 -17.328 -9.016 1 88.94 106 ASN A C 1
ATOM 824 O O . ASN A 1 106 ? -4.207 -17.188 -8.461 1 88.94 106 ASN A O 1
ATOM 828 N N . PRO A 1 107 ? -6.309 -18.062 -8.453 1 92.81 107 PRO A N 1
ATOM 829 C CA . PRO A 1 107 ? -6.059 -18.719 -7.176 1 92.81 107 PRO A CA 1
ATOM 830 C C . PRO A 1 107 ? -4.812 -19.609 -7.203 1 92.81 107 PRO A C 1
ATOM 832 O O . PRO A 1 107 ? -4.09 -19.703 -6.207 1 92.81 107 PRO A O 1
ATOM 835 N N . ALA A 1 108 ? -4.555 -20.172 -8.305 1 92.94 108 ALA A N 1
ATOM 836 C CA . ALA A 1 108 ? -3.387 -21.047 -8.406 1 92.94 108 ALA A CA 1
ATOM 837 C C . ALA A 1 108 ? -2.092 -20.25 -8.297 1 92.94 108 ALA A C 1
ATOM 839 O O . ALA A 1 108 ? -1.196 -20.594 -7.531 1 92.94 108 ALA A O 1
ATOM 840 N N . SER A 1 109 ? -1.989 -19.172 -9.117 1 93.69 109 SER A N 1
ATOM 841 C CA . SER A 1 109 ? -0.79 -18.344 -9.062 1 93.69 109 SER A CA 1
ATOM 842 C C . SER A 1 109 ? -0.626 -17.688 -7.699 1 93.69 109 SER A C 1
ATOM 844 O O . SER A 1 109 ? 0.493 -17.547 -7.207 1 93.69 109 SER A O 1
ATOM 846 N N . ILE A 1 110 ? -1.718 -17.297 -7.062 1 95.5 110 ILE A N 1
ATOM 847 C CA . ILE A 1 110 ? -1.692 -16.75 -5.711 1 95.5 110 ILE A CA 1
ATOM 848 C C . ILE A 1 110 ? -1.172 -17.812 -4.738 1 95.5 110 ILE A C 1
ATOM 850 O O . ILE A 1 110 ? -0.382 -17.5 -3.842 1 95.5 110 ILE A O 1
ATOM 854 N N . GLY A 1 111 ? -1.635 -19.047 -4.965 1 96.94 111 GLY A N 1
ATOM 855 C CA . GLY A 1 111 ? -1.145 -20.141 -4.145 1 96.94 111 GLY A CA 1
ATOM 856 C C . GLY A 1 111 ? 0.361 -20.312 -4.215 1 96.94 111 GLY A C 1
ATOM 857 O O . GLY A 1 111 ? 1.02 -20.5 -3.191 1 96.94 111 GLY A O 1
ATOM 858 N N . TYR A 1 112 ? 0.932 -20.25 -5.328 1 97 112 TYR A N 1
ATOM 859 C CA . TYR A 1 112 ? 2.373 -20.391 -5.508 1 97 112 TYR A CA 1
ATOM 860 C C . TYR A 1 112 ? 3.115 -19.25 -4.801 1 97 112 TYR A C 1
ATOM 862 O O . TYR A 1 112 ? 4.156 -19.484 -4.18 1 97 112 TYR A O 1
ATOM 870 N N . LYS A 1 113 ? 2.562 -18.062 -4.871 1 97.38 113 LYS A N 1
ATOM 871 C CA . LYS A 1 113 ? 3.189 -16.922 -4.203 1 97.38 113 LYS A CA 1
ATOM 872 C C . LYS A 1 113 ? 3.094 -17.047 -2.688 1 97.38 113 LYS A C 1
ATOM 874 O O . LYS A 1 113 ? 4.016 -16.672 -1.965 1 97.38 113 LYS A O 1
ATOM 879 N N . GLY A 1 114 ? 1.95 -17.547 -2.258 1 98.19 114 GLY A N 1
ATOM 880 C CA . GLY A 1 114 ? 1.825 -17.844 -0.838 1 98.19 114 GLY A CA 1
ATOM 881 C C . GLY A 1 114 ? 2.84 -18.859 -0.349 1 98.19 114 GLY A C 1
ATOM 882 O O . GLY A 1 114 ? 3.443 -18.672 0.71 1 98.19 114 GLY A O 1
ATOM 883 N N . ASP A 1 115 ? 3.002 -19.922 -1.078 1 98.25 115 ASP A N 1
ATOM 884 C CA . ASP A 1 115 ? 3.992 -20.938 -0.731 1 98.25 115 ASP A CA 1
ATOM 885 C C . ASP A 1 115 ? 5.402 -20.344 -0.732 1 98.25 115 ASP A C 1
ATOM 887 O O . ASP A 1 115 ? 6.203 -20.656 0.154 1 98.25 115 ASP A O 1
ATOM 891 N N . TYR A 1 116 ? 5.648 -19.547 -1.725 1 97.75 116 TYR A N 1
ATOM 892 C CA . TYR A 1 116 ? 6.926 -18.844 -1.798 1 97.75 116 TYR A CA 1
ATOM 893 C C . TYR A 1 116 ? 7.164 -18.016 -0.543 1 97.75 116 TYR A C 1
ATOM 895 O O . TYR A 1 116 ? 8.234 -18.078 0.062 1 97.75 116 TYR A O 1
ATOM 903 N N . ALA A 1 117 ? 6.168 -17.266 -0.167 1 98.44 117 ALA A N 1
ATOM 904 C CA . ALA A 1 117 ? 6.27 -16.406 1.015 1 98.44 117 ALA A CA 1
ATOM 905 C C . ALA A 1 117 ? 6.547 -17.234 2.266 1 98.44 117 ALA A C 1
ATOM 907 O O . ALA A 1 117 ? 7.379 -16.859 3.096 1 98.44 117 ALA A O 1
ATOM 908 N N . LYS A 1 118 ? 5.863 -18.312 2.342 1 98.25 118 LYS A N 1
ATOM 909 C CA . LYS A 1 118 ? 6.066 -19.219 3.477 1 98.25 118 LYS A CA 1
ATOM 910 C C . LYS A 1 118 ? 7.492 -19.766 3.492 1 98.25 118 LYS A C 1
ATOM 912 O O . LYS A 1 118 ? 8.164 -19.734 4.527 1 98.25 118 LYS A O 1
ATOM 917 N N . ASN A 1 119 ? 7.945 -20.188 2.377 1 97.75 119 ASN A N 1
ATOM 918 C CA . ASN A 1 119 ? 9.25 -20.828 2.262 1 97.75 119 ASN A CA 1
ATOM 919 C C . ASN A 1 119 ? 10.383 -19.844 2.57 1 97.75 119 ASN A C 1
ATOM 921 O O . ASN A 1 119 ? 11.43 -20.25 3.078 1 97.75 119 ASN A O 1
ATOM 925 N N . PHE A 1 120 ? 10.188 -18.578 2.338 1 97.81 120 PHE A N 1
ATOM 926 C CA . PHE A 1 120 ? 11.266 -17.609 2.496 1 97.81 120 PHE A CA 1
ATOM 927 C C . PHE A 1 120 ? 11.023 -16.734 3.715 1 97.81 120 PHE A C 1
ATOM 929 O O . PHE A 1 120 ? 11.688 -15.703 3.887 1 97.81 120 PHE A O 1
ATOM 936 N N . ASN A 1 121 ? 10.008 -17.016 4.543 1 97.94 121 ASN A N 1
ATOM 937 C CA . ASN A 1 121 ? 9.711 -16.359 5.816 1 97.94 121 ASN A CA 1
ATOM 938 C C . ASN A 1 121 ? 9.289 -14.906 5.621 1 97.94 121 ASN A C 1
ATOM 940 O O . ASN A 1 121 ? 9.641 -14.039 6.422 1 97.94 121 ASN A O 1
ATOM 944 N N . ILE A 1 122 ? 8.633 -14.703 4.469 1 97.94 122 ILE A N 1
ATOM 945 C CA . ILE A 1 122 ? 8.078 -13.383 4.215 1 97.94 122 ILE A CA 1
ATOM 946 C C . ILE A 1 122 ? 6.988 -13.07 5.242 1 97.94 122 ILE A C 1
ATOM 948 O O . ILE A 1 122 ? 6.219 -13.961 5.621 1 97.94 122 ILE A O 1
ATOM 952 N N . GLY A 1 123 ? 6.91 -11.82 5.645 1 97.56 123 GLY A N 1
ATOM 953 C CA . GLY A 1 123 ? 6.09 -11.422 6.777 1 97.56 123 GLY A CA 1
ATOM 954 C C . GLY A 1 123 ? 4.605 -11.438 6.473 1 97.56 123 GLY A C 1
ATOM 955 O O . GLY A 1 123 ? 3.783 -11.617 7.375 1 97.56 123 GLY A O 1
ATOM 956 N N . GLY A 1 124 ? 4.27 -11.164 5.195 1 97.94 124 GLY A N 1
ATOM 957 C CA . GLY A 1 124 ? 2.861 -11.078 4.848 1 97.94 124 GLY A CA 1
ATOM 958 C C . GLY A 1 124 ? 2.625 -10.969 3.352 1 97.94 124 GLY A C 1
ATOM 959 O O . GLY A 1 124 ? 3.572 -11.016 2.562 1 97.94 124 GLY A O 1
ATOM 960 N N . LEU A 1 125 ? 1.287 -10.961 3.031 1 98.25 125 LEU A N 1
ATOM 961 C CA . LEU A 1 125 ? 0.822 -10.742 1.666 1 98.25 125 LEU A CA 1
ATOM 962 C C . LEU A 1 125 ? -0.03 -9.477 1.58 1 98.25 125 LEU A C 1
ATOM 964 O O . LEU A 1 125 ? -0.847 -9.211 2.465 1 98.25 125 LEU A O 1
ATOM 968 N N . MET A 1 126 ? 0.278 -8.688 0.62 1 97.56 126 MET A N 1
ATOM 969 C CA . MET A 1 126 ? -0.485 -7.473 0.353 1 97.56 126 MET A CA 1
ATOM 970 C C . MET A 1 126 ? -1.158 -7.543 -1.014 1 97.56 126 MET A C 1
ATOM 972 O O . MET A 1 126 ? -0.59 -8.086 -1.964 1 97.56 126 MET A O 1
ATOM 976 N N . VAL A 1 127 ? -2.34 -6.98 -1.099 1 96.19 127 VAL A N 1
ATOM 977 C CA . VAL A 1 127 ? -3.096 -7.012 -2.346 1 96.19 127 VAL A CA 1
ATOM 978 C C . VAL A 1 127 ? -3.332 -5.586 -2.844 1 96.19 127 VAL A C 1
ATOM 980 O O . VAL A 1 127 ? -3.609 -4.684 -2.051 1 96.19 127 VAL A O 1
ATOM 983 N N . TRP A 1 128 ? -3.121 -5.402 -4.176 1 92.25 128 TRP A N 1
ATOM 984 C CA . TRP A 1 128 ? -3.525 -4.184 -4.863 1 92.25 128 TRP A CA 1
ATOM 985 C C . TRP A 1 128 ? -4.418 -4.5 -6.059 1 92.25 128 TRP A C 1
ATOM 987 O O . TRP A 1 128 ? -3.998 -5.195 -6.988 1 92.25 128 TRP A O 1
ATOM 997 N N . ASN A 1 129 ? -5.637 -3.906 -6.238 1 85.56 129 ASN A N 1
ATOM 998 C CA . ASN A 1 129 ? -6.336 -3.432 -5.051 1 85.56 129 ASN A CA 1
ATOM 999 C C . ASN A 1 129 ? -7.562 -4.285 -4.746 1 85.56 129 ASN A C 1
ATOM 1001 O O . ASN A 1 129 ? -7.996 -5.078 -5.582 1 85.56 129 ASN A O 1
ATOM 1005 N N . ILE A 1 130 ? -8.062 -4.18 -3.584 1 83.12 130 ILE A N 1
ATOM 1006 C CA . ILE A 1 130 ? -9.07 -5.082 -3.045 1 83.12 130 ILE A CA 1
ATOM 1007 C C . ILE A 1 130 ? -10.375 -4.918 -3.816 1 83.12 130 ILE A C 1
ATOM 1009 O O . ILE A 1 130 ? -11.195 -5.84 -3.865 1 83.12 130 ILE A O 1
ATOM 1013 N N . ASP A 1 131 ? -10.539 -3.754 -4.48 1 79.06 131 ASP A N 1
ATOM 1014 C CA . ASP A 1 131 ? -11.766 -3.482 -5.227 1 79.06 131 ASP A CA 1
ATOM 1015 C C . ASP A 1 131 ? -11.789 -4.258 -6.539 1 79.06 131 ASP A C 1
ATOM 1017 O O . ASP A 1 131 ? -12.82 -4.32 -7.211 1 79.06 131 ASP A O 1
ATOM 1021 N N . GLN A 1 132 ? -10.711 -4.922 -6.941 1 82.69 132 GLN A N 1
ATOM 1022 C CA . GLN A 1 132 ? -10.609 -5.609 -8.219 1 82.69 132 GLN A CA 1
ATOM 1023 C C . GLN A 1 132 ? -10.703 -7.125 -8.039 1 82.69 132 GLN A C 1
ATOM 1025 O O . GLN A 1 132 ? -10.273 -7.883 -8.914 1 82.69 132 GLN A O 1
ATOM 1030 N N . ASP A 1 133 ? -11.234 -7.504 -6.836 1 80.88 133 ASP A N 1
ATOM 1031 C CA . ASP A 1 133 ? -11.484 -8.93 -6.641 1 80.88 133 ASP A CA 1
ATOM 1032 C C . ASP A 1 133 ? -12.648 -9.406 -7.5 1 80.88 133 ASP A C 1
ATOM 1034 O O . ASP A 1 133 ? -13.43 -8.594 -8.008 1 80.88 133 ASP A O 1
ATOM 1038 N N . ASP A 1 134 ? -12.648 -10.641 -7.691 1 76.56 134 ASP A N 1
ATOM 1039 C CA . ASP A 1 134 ? -13.766 -11.195 -8.445 1 76.56 134 ASP A CA 1
ATOM 1040 C C . ASP A 1 134 ? -15.039 -11.227 -7.602 1 76.56 134 ASP A C 1
ATOM 1042 O O . ASP A 1 134 ? -15 -10.938 -6.402 1 76.56 134 ASP A O 1
ATOM 1046 N N . SER A 1 135 ? -16.078 -11.5 -8.258 1 77.62 135 SER A N 1
ATOM 1047 C CA . SER A 1 135 ? -17.391 -11.43 -7.629 1 77.62 135 SER A CA 1
ATOM 1048 C C . SER A 1 135 ? -17.547 -12.492 -6.547 1 77.62 135 SER A C 1
ATOM 1050 O O . SER A 1 135 ? -18.344 -12.336 -5.617 1 77.62 135 SER A O 1
ATOM 1052 N N . SER A 1 136 ? -16.766 -13.516 -6.598 1 83.06 136 SER A N 1
ATOM 1053 C CA . SER A 1 136 ? -16.891 -14.617 -5.645 1 83.06 136 SER A CA 1
ATOM 1054 C C . SER A 1 136 ? -15.805 -14.547 -4.578 1 83.06 136 SER A C 1
ATOM 1056 O O . SER A 1 136 ? -15.672 -15.461 -3.762 1 83.06 136 SER A O 1
ATOM 1058 N N . PHE A 1 137 ? -15.031 -13.547 -4.523 1 87.69 137 PHE A N 1
ATOM 1059 C CA . PHE A 1 137 ? -13.977 -13.297 -3.549 1 87.69 137 PHE A CA 1
ATOM 1060 C C . PHE A 1 137 ? -12.977 -14.445 -3.525 1 87.69 137 PHE A C 1
ATOM 1062 O O . PHE A 1 137 ? -12.414 -14.766 -2.479 1 87.69 137 PHE A O 1
ATOM 1069 N N . GLN A 1 138 ? -12.875 -15.078 -4.703 1 90.69 138 GLN A N 1
ATOM 1070 C CA . GLN A 1 138 ? -11.992 -16.234 -4.742 1 90.69 138 GLN A CA 1
ATOM 1071 C C . GLN A 1 138 ? -10.539 -15.828 -4.566 1 90.69 138 GLN A C 1
ATOM 1073 O O . GLN A 1 138 ? -9.758 -16.547 -3.939 1 90.69 138 GLN A O 1
ATOM 1078 N N . MET A 1 139 ? -10.219 -14.695 -5.035 1 93.38 139 MET A N 1
ATOM 1079 C CA . MET A 1 139 ? -8.82 -14.273 -4.992 1 93.38 139 MET A CA 1
ATOM 1080 C C . MET A 1 139 ? -8.414 -13.867 -3.578 1 93.38 139 MET A C 1
ATOM 1082 O O . MET A 1 139 ? -7.375 -14.297 -3.076 1 93.38 139 MET A O 1
ATOM 1086 N N . ILE A 1 140 ? -9.289 -13.109 -2.918 1 94.56 140 ILE A N 1
ATOM 1087 C CA . ILE A 1 140 ? -8.938 -12.648 -1.577 1 94.56 140 ILE A CA 1
ATOM 1088 C C . ILE A 1 140 ? -8.961 -13.828 -0.608 1 94.56 140 ILE A C 1
ATOM 1090 O O . ILE A 1 140 ? -8.164 -13.883 0.334 1 94.56 140 ILE A O 1
ATOM 1094 N N . VAL A 1 141 ? -9.773 -14.797 -0.823 1 94.94 141 VAL A N 1
ATOM 1095 C CA . VAL A 1 141 ? -9.828 -15.992 0.007 1 94.94 141 VAL A CA 1
ATOM 1096 C C . VAL A 1 141 ? -8.539 -16.797 -0.16 1 94.94 141 VAL A C 1
ATOM 1098 O O . VAL A 1 141 ? -7.973 -17.281 0.82 1 94.94 141 VAL A O 1
ATOM 1101 N N . ALA A 1 142 ? -8.125 -16.875 -1.406 1 95.88 142 ALA A N 1
ATOM 1102 C CA . ALA A 1 142 ? -6.863 -17.562 -1.664 1 95.88 142 ALA A CA 1
ATOM 1103 C C . ALA A 1 142 ? -5.703 -16.875 -0.952 1 95.88 142 ALA A C 1
ATOM 1105 O O . ALA A 1 142 ? -4.844 -17.547 -0.364 1 95.88 142 ALA A O 1
ATOM 1106 N N . VAL A 1 143 ? -5.691 -15.547 -0.989 1 97.19 143 VAL A N 1
ATOM 1107 C CA . VAL A 1 143 ? -4.648 -14.781 -0.316 1 97.19 143 VAL A CA 1
ATOM 1108 C C . VAL A 1 143 ? -4.719 -15.023 1.189 1 97.19 143 VAL A C 1
ATOM 1110 O O . VAL A 1 143 ? -3.701 -15.305 1.829 1 97.19 143 VAL A O 1
ATOM 1113 N N . ALA A 1 144 ? -5.918 -14.961 1.707 1 96.62 144 ALA A N 1
ATOM 1114 C CA . ALA A 1 144 ? -6.117 -15.109 3.146 1 96.62 144 ALA A CA 1
ATOM 1115 C C . ALA A 1 144 ? -5.688 -16.5 3.617 1 96.62 144 ALA A C 1
ATOM 1117 O O . ALA A 1 144 ? -5.082 -16.641 4.684 1 96.62 144 ALA A O 1
ATOM 1118 N N . GLN A 1 145 ? -6.02 -17.453 2.877 1 97.12 145 GLN A N 1
ATOM 1119 C CA . GLN A 1 145 ? -5.652 -18.828 3.207 1 97.12 145 GLN A CA 1
ATOM 1120 C C . GLN A 1 145 ? -4.137 -18.984 3.283 1 97.12 145 GLN A C 1
ATOM 1122 O O . GLN A 1 145 ? -3.615 -19.594 4.223 1 97.12 145 GLN A O 1
ATOM 1127 N N . LYS A 1 146 ? -3.48 -18.422 2.35 1 98.19 146 LYS A N 1
ATOM 1128 C CA . LYS A 1 146 ? -2.027 -18.547 2.324 1 98.19 146 LYS A CA 1
ATOM 1129 C C . LYS A 1 146 ? -1.383 -17.672 3.393 1 98.19 146 LYS A C 1
ATOM 1131 O O . LYS A 1 146 ? -0.404 -18.062 4.027 1 98.19 146 LYS A O 1
ATOM 1136 N N . ALA A 1 147 ? -1.901 -16.484 3.553 1 97.75 147 ALA A N 1
ATOM 1137 C CA . ALA A 1 147 ? -1.377 -15.578 4.57 1 97.75 147 ALA A CA 1
ATOM 1138 C C . ALA A 1 147 ? -1.464 -16.203 5.961 1 97.75 147 ALA A C 1
ATOM 1140 O O . ALA A 1 147 ? -0.583 -15.992 6.797 1 97.75 147 ALA A O 1
ATOM 1141 N N . SER A 1 148 ? -2.52 -16.953 6.203 1 96.94 148 SER A N 1
ATOM 1142 C CA . SER A 1 148 ? -2.738 -17.562 7.512 1 96.94 148 SER A CA 1
ATOM 1143 C C . SER A 1 148 ? -1.693 -18.625 7.805 1 96.94 148 SER A C 1
ATOM 1145 O O . SER A 1 148 ? -1.537 -19.062 8.953 1 96.94 148 SER A O 1
ATOM 1147 N N . GLN A 1 149 ? -1.044 -19.047 6.793 1 97.25 149 GLN A N 1
ATOM 1148 C CA . GLN A 1 149 ? -0.05 -20.109 6.953 1 97.25 149 GLN A CA 1
ATOM 1149 C C . GLN A 1 149 ? 1.339 -19.531 7.199 1 97.25 149 GLN A C 1
ATOM 1151 O O . GLN A 1 149 ? 2.295 -20.266 7.438 1 97.25 149 GLN A O 1
ATOM 1156 N N . LEU A 1 150 ? 1.428 -18.219 7.125 1 97.19 150 LEU A N 1
ATOM 1157 C CA . LEU A 1 150 ? 2.719 -17.578 7.344 1 97.19 150 LEU A CA 1
ATOM 1158 C C . LEU A 1 150 ? 3.037 -17.484 8.828 1 97.19 150 LEU A C 1
ATOM 1160 O O . LEU A 1 150 ? 2.133 -17.344 9.656 1 97.19 150 LEU A O 1
ATOM 1164 N N . SER A 1 151 ? 4.27 -17.641 9.172 1 93 151 SER A N 1
ATOM 1165 C CA . SER A 1 151 ? 4.758 -17.516 10.547 1 93 151 SER A CA 1
ATOM 1166 C C . SER A 1 151 ? 5.867 -16.469 10.641 1 93 151 SER A C 1
ATOM 1168 O O . SER A 1 151 ? 6.59 -16.234 9.672 1 93 151 SER A O 1
ATOM 1170 N N . VAL A 1 152 ? 5.898 -15.906 11.781 1 88.94 152 VAL A N 1
ATOM 1171 C CA . VAL A 1 152 ? 6.953 -14.922 12.008 1 88.94 152 VAL A CA 1
ATOM 1172 C C . VAL A 1 152 ? 8.281 -15.641 12.25 1 88.94 152 VAL A C 1
ATOM 1174 O O . VAL A 1 152 ? 8.406 -16.422 13.195 1 88.94 152 VAL A O 1
ATOM 1177 N N . ASP A 1 153 ? 9.148 -15.508 11.367 1 93.69 153 ASP A N 1
ATOM 1178 C CA . ASP A 1 153 ? 10.508 -16.016 11.422 1 93.69 153 ASP A CA 1
ATOM 1179 C C . ASP A 1 153 ? 11.5 -15.016 10.82 1 93.69 153 ASP A C 1
ATOM 1181 O O . ASP A 1 153 ? 11.297 -14.531 9.711 1 93.69 153 ASP A O 1
ATOM 1185 N N . ASN A 1 154 ? 12.555 -14.742 11.523 1 92.81 154 ASN A N 1
ATOM 1186 C CA . ASN A 1 154 ? 13.477 -13.695 11.102 1 92.81 154 ASN A CA 1
ATOM 1187 C C . ASN A 1 154 ? 14.641 -14.258 10.289 1 92.81 154 ASN A C 1
ATOM 1189 O O . ASN A 1 154 ? 15.469 -13.5 9.781 1 92.81 154 ASN A O 1
ATOM 1193 N N . ALA A 1 155 ? 14.672 -15.594 10.164 1 94.81 155 ALA A N 1
ATOM 1194 C CA . ALA A 1 155 ? 15.773 -16.188 9.414 1 94.81 155 ALA A CA 1
ATOM 1195 C C . ALA A 1 155 ? 15.711 -15.805 7.941 1 94.81 155 ALA A C 1
ATOM 1197 O O . ALA A 1 155 ? 14.664 -15.953 7.297 1 94.81 155 ALA A O 1
ATOM 1198 N N . ILE A 1 156 ? 16.828 -15.32 7.449 1 94 156 ILE A N 1
ATOM 1199 C CA . ILE A 1 156 ? 16.938 -14.977 6.035 1 94 156 ILE A CA 1
ATOM 1200 C C . ILE A 1 156 ? 17.375 -16.203 5.242 1 94 156 ILE A C 1
ATOM 1202 O O . ILE A 1 156 ? 18.469 -16.719 5.457 1 94 156 ILE A O 1
ATOM 1206 N N . LYS A 1 157 ? 16.594 -16.609 4.344 1 95.94 157 LYS A N 1
ATOM 1207 C CA . LYS A 1 157 ? 16.875 -17.844 3.604 1 95.94 157 LYS A CA 1
ATOM 1208 C C . LYS A 1 157 ? 17.469 -17.531 2.234 1 95.94 157 LYS A C 1
ATOM 1210 O O . LYS A 1 157 ? 17.797 -18.453 1.475 1 95.94 157 LYS A O 1
ATOM 1215 N N . TYR A 1 158 ? 17.578 -16.203 1.928 1 94.25 158 TYR A N 1
ATOM 1216 C CA . TYR A 1 158 ? 18.234 -15.766 0.702 1 94.25 158 TY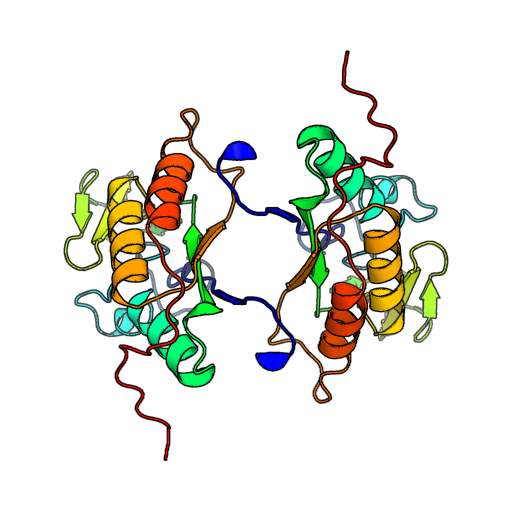R A CA 1
ATOM 1217 C C . TYR A 1 158 ? 19.734 -15.742 0.871 1 94.25 158 TYR A C 1
ATOM 1219 O O . TYR A 1 158 ? 20.25 -15.672 1.994 1 94.25 158 TYR A O 1
ATOM 1227 N N . ASN A 1 159 ? 20.469 -15.969 -0.242 1 91.5 159 ASN A N 1
ATOM 1228 C CA . ASN A 1 159 ? 21.922 -15.742 -0.244 1 91.5 159 ASN A CA 1
ATOM 1229 C C . ASN A 1 159 ? 22.25 -14.273 -0.466 1 91.5 159 ASN A C 1
ATOM 1231 O O . ASN A 1 159 ? 22.344 -13.812 -1.607 1 91.5 159 ASN A O 1
ATOM 1235 N N . CYS A 1 160 ? 22.391 -13.586 0.688 1 88.56 160 CYS A N 1
ATOM 1236 C CA . CYS A 1 160 ? 22.641 -12.148 0.604 1 88.56 160 CYS A CA 1
ATOM 1237 C C . CYS A 1 160 ? 24.125 -11.867 0.369 1 88.56 160 CYS A C 1
ATOM 1239 O O . CYS A 1 160 ? 24.984 -12.383 1.092 1 88.56 160 CYS A O 1
ATOM 1241 N N . VAL A 1 161 ? 24.453 -11.531 -0.938 1 73.62 161 VAL A N 1
ATOM 1242 C CA . VAL A 1 161 ? 25.812 -11.094 -1.201 1 73.62 161 VAL A CA 1
ATOM 1243 C C . VAL A 1 161 ? 25.938 -9.594 -0.943 1 73.62 161 VAL A C 1
ATOM 1245 O O . VAL A 1 161 ? 25.266 -8.789 -1.588 1 73.62 161 VAL A O 1
ATOM 1248 N N . LEU A 1 162 ? 26.156 -9.172 0.281 1 54.78 162 LEU A N 1
ATOM 1249 C CA . LEU A 1 162 ? 26.297 -7.75 0.588 1 54.78 162 LEU A CA 1
ATOM 1250 C C . LEU A 1 162 ? 27.391 -7.113 -0.261 1 54.78 162 LEU A C 1
ATOM 1252 O O . LEU A 1 162 ? 28.406 -7.754 -0.55 1 54.78 162 LEU A O 1
ATOM 1256 N N . PRO A 1 163 ? 26.984 -6.07 -1.196 1 48.31 163 PRO A N 1
ATOM 1257 C CA . PRO A 1 163 ? 28.156 -5.473 -1.846 1 48.31 163 PRO A CA 1
ATOM 1258 C C . PRO A 1 163 ? 29.312 -5.238 -0.878 1 48.31 163 PRO A C 1
ATOM 1260 O O . PRO A 1 163 ? 29.094 -4.812 0.26 1 48.31 163 PRO A O 1
ATOM 1263 N N . GLY A 1 164 ? 30.406 -5.973 -1.021 1 39.22 164 GLY A N 1
ATOM 1264 C CA . GLY A 1 164 ? 31.641 -5.625 -0.346 1 39.22 164 GLY A CA 1
ATOM 1265 C C . GLY A 1 164 ? 32.031 -4.164 -0.508 1 39.22 164 GLY A C 1
ATOM 1266 O O . GLY A 1 164 ? 31.609 -3.514 -1.468 1 39.22 164 GLY A O 1
ATOM 1267 N N . MET B 1 1 ? -15.438 -8.578 2.869 1 79.12 1 MET B N 1
ATOM 1268 C CA . MET B 1 1 ? -14.055 -8.414 2.424 1 79.12 1 MET B CA 1
ATOM 1269 C C . MET B 1 1 ? -13.141 -8.055 3.592 1 79.12 1 MET B C 1
ATOM 1271 O O . MET B 1 1 ? -12.062 -8.625 3.742 1 79.12 1 MET B O 1
ATOM 1275 N N . VAL B 1 2 ? -13.727 -7.352 4.523 1 85.06 2 VAL B N 1
ATOM 1276 C CA . VAL B 1 2 ? -12.922 -6.859 5.637 1 85.06 2 VAL B CA 1
ATOM 1277 C C . VAL B 1 2 ? -12.539 -8.023 6.551 1 85.06 2 VAL B C 1
ATOM 1279 O O . VAL B 1 2 ? -11.469 -8.016 7.164 1 85.06 2 VAL B O 1
ATOM 1282 N N . LYS B 1 3 ? -13.305 -9.07 6.512 1 88.5 3 LYS B N 1
ATOM 1283 C CA . LYS B 1 3 ? -13.062 -10.195 7.406 1 88.5 3 LYS B CA 1
ATOM 1284 C C . LYS B 1 3 ? -11.852 -11.008 6.957 1 88.5 3 LYS B C 1
ATOM 1286 O O . LYS B 1 3 ? -11.297 -11.797 7.73 1 88.5 3 LYS B O 1
ATOM 1291 N N . TYR B 1 4 ? -11.445 -10.805 5.742 1 90.81 4 TYR B N 1
ATOM 1292 C CA . TYR B 1 4 ? -10.383 -11.641 5.199 1 90.81 4 TYR B CA 1
ATOM 1293 C C . TYR B 1 4 ? -9.031 -10.945 5.305 1 90.81 4 TYR B C 1
ATOM 1295 O O . TYR B 1 4 ? -7.992 -11.547 5.008 1 90.81 4 TYR B O 1
ATOM 1303 N N . VAL B 1 5 ? -9.047 -9.625 5.824 1 93.44 5 VAL B N 1
ATOM 1304 C CA . VAL B 1 5 ? -7.789 -8.883 5.852 1 93.44 5 VAL B CA 1
ATOM 1305 C C . VAL B 1 5 ? -7.465 -8.469 7.285 1 93.44 5 VAL B C 1
ATOM 1307 O O . VAL B 1 5 ? -8.367 -8.297 8.109 1 93.44 5 VAL B O 1
ATOM 1310 N N . ASP B 1 6 ? -6.184 -8.375 7.547 1 94.75 6 ASP B N 1
ATOM 1311 C CA . ASP B 1 6 ? -5.742 -7.871 8.844 1 94.75 6 ASP B CA 1
ATOM 1312 C C . ASP B 1 6 ? -5.879 -6.352 8.914 1 94.75 6 ASP B C 1
ATOM 1314 O O . ASP B 1 6 ? -6.305 -5.809 9.938 1 94.75 6 ASP B O 1
ATOM 1318 N N . PHE B 1 7 ? -5.523 -5.711 7.805 1 95 7 PHE B N 1
ATOM 1319 C CA . PHE B 1 7 ? -5.691 -4.262 7.754 1 95 7 PHE B CA 1
ATOM 1320 C C . PHE B 1 7 ? -5.887 -3.791 6.316 1 95 7 PHE B C 1
ATOM 1322 O O . PHE B 1 7 ? -5.648 -4.547 5.375 1 95 7 PHE B O 1
ATOM 1329 N N . ILE B 1 8 ? -6.402 -2.611 6.199 1 95.5 8 ILE B N 1
ATOM 1330 C CA . ILE B 1 8 ? -6.676 -1.94 4.934 1 95.5 8 ILE B CA 1
ATOM 1331 C C . ILE B 1 8 ? -5.941 -0.603 4.891 1 95.5 8 ILE B C 1
ATOM 1333 O O . ILE B 1 8 ? -6.098 0.228 5.789 1 95.5 8 ILE B O 1
ATOM 1337 N N . ASN B 1 9 ? -5.039 -0.466 3.914 1 96.38 9 ASN B N 1
ATOM 1338 C CA . ASN B 1 9 ? -4.402 0.827 3.684 1 96.38 9 ASN B CA 1
ATOM 1339 C C . ASN B 1 9 ? -5.23 1.697 2.74 1 96.38 9 ASN B C 1
ATOM 1341 O O . ASN B 1 9 ? -5.492 1.308 1.602 1 96.38 9 ASN B O 1
ATOM 1345 N N . VAL B 1 10 ? -5.613 2.871 3.178 1 95.5 10 VAL B N 1
ATOM 1346 C CA . VAL B 1 10 ? -6.418 3.775 2.361 1 95.5 10 VAL B CA 1
ATOM 1347 C C . VAL B 1 10 ? -5.527 4.859 1.76 1 95.5 10 VAL B C 1
ATOM 1349 O O . VAL B 1 10 ? -4.801 5.547 2.482 1 95.5 10 VAL B O 1
ATOM 1352 N N . MET B 1 11 ? -5.59 4.93 0.477 1 94.19 11 MET B N 1
ATOM 1353 C CA . MET B 1 11 ? -4.816 5.953 -0.217 1 94.19 11 MET B CA 1
ATOM 1354 C C . MET B 1 11 ? -5.504 7.312 -0.122 1 94.19 11 MET B C 1
ATOM 1356 O O . MET B 1 11 ? -6.148 7.754 -1.074 1 94.19 11 MET B O 1
ATOM 1360 N N . THR B 1 12 ? -5.328 7.945 0.981 1 94.62 12 THR B N 1
ATOM 1361 C CA . THR B 1 12 ? -5.965 9.227 1.267 1 94.62 12 THR B CA 1
ATOM 1362 C C . THR B 1 12 ? -5.18 10.375 0.642 1 94.62 12 THR B C 1
ATOM 1364 O O . THR B 1 12 ? -4.875 11.359 1.312 1 94.62 12 THR B O 1
ATOM 1367 N N . TYR B 1 13 ? -4.816 10.227 -0.613 1 90.5 13 TYR B N 1
ATOM 1368 C CA . TYR B 1 13 ? -4.07 11.234 -1.364 1 90.5 13 TYR B CA 1
ATOM 1369 C C . TYR B 1 13 ? -4.414 11.172 -2.848 1 90.5 13 TYR B C 1
ATOM 1371 O O . TYR B 1 13 ? -5.23 10.352 -3.268 1 90.5 13 TYR B O 1
ATOM 1379 N N . ASP B 1 14 ? -3.91 12.148 -3.551 1 85.12 14 ASP B N 1
ATOM 1380 C CA . ASP B 1 14 ? -4.121 12.312 -4.984 1 85.12 14 ASP B CA 1
ATOM 1381 C C . ASP B 1 14 ? -5.566 12.703 -5.285 1 85.12 14 ASP B C 1
ATOM 1383 O O . ASP B 1 14 ? -6.168 12.195 -6.238 1 85.12 14 ASP B O 1
ATOM 1387 N N . TYR B 1 15 ? -6.113 13.5 -4.453 1 77.75 15 TYR B N 1
ATOM 1388 C CA . TYR B 1 15 ? -7.484 13.953 -4.629 1 77.75 15 TYR B CA 1
ATOM 1389 C C . TYR B 1 15 ? -7.609 14.852 -5.855 1 77.75 15 TYR B C 1
ATOM 1391 O O . TYR B 1 15 ? -8.656 14.891 -6.5 1 77.75 15 TYR B O 1
ATOM 1399 N N . TYR B 1 16 ? -6.566 15.625 -6.07 1 65.06 16 TYR B N 1
ATOM 1400 C CA . TYR B 1 16 ? -6.605 16.562 -7.191 1 65.06 16 TYR B CA 1
ATOM 1401 C C . TYR B 1 16 ? -5.539 16.219 -8.227 1 65.06 16 TYR B C 1
ATOM 1403 O O . TYR B 1 16 ? -5.195 17.047 -9.07 1 65.06 16 TYR B O 1
ATOM 1411 N N . ALA B 1 17 ? -5.086 14.969 -8.391 1 55.81 17 ALA B N 1
ATOM 1412 C CA . ALA B 1 17 ? -3.975 14.719 -9.305 1 55.81 17 ALA B CA 1
ATOM 1413 C C . ALA B 1 17 ? -4.266 15.297 -10.688 1 55.81 17 ALA B C 1
ATOM 1415 O O . ALA B 1 17 ? -5.398 15.219 -11.172 1 55.81 17 ALA B O 1
ATOM 1416 N N . ALA B 1 18 ? -3.287 16.109 -11.164 1 49.69 18 ALA B N 1
ATOM 1417 C CA . ALA B 1 18 ? -3.26 16.891 -12.391 1 49.69 18 ALA B CA 1
ATOM 1418 C C . ALA B 1 18 ? -3.867 16.109 -13.555 1 49.69 18 ALA B C 1
ATOM 1420 O O . ALA B 1 18 ? -4.422 16.703 -14.484 1 49.69 18 ALA B O 1
ATOM 1421 N N . TRP B 1 19 ? -3.541 14.734 -13.688 1 44.28 19 TRP B N 1
ATOM 1422 C CA . TRP B 1 19 ? -3.895 14.062 -14.938 1 44.28 19 TRP B CA 1
ATOM 1423 C C . TRP B 1 19 ? -5.398 13.82 -15.016 1 44.28 19 TRP B C 1
ATOM 1425 O O . TRP B 1 19 ? -5.902 13.32 -16.031 1 44.28 19 TRP B O 1
ATOM 1435 N N . ASN B 1 20 ? -6.07 13.742 -14.008 1 48.88 20 ASN B N 1
ATOM 1436 C CA . ASN B 1 20 ? -7.461 13.305 -14.086 1 48.88 20 ASN B CA 1
ATOM 1437 C C . ASN B 1 20 ? -8.281 14.195 -15.016 1 48.88 20 ASN B C 1
ATOM 1439 O O . ASN B 1 20 ? -7.812 15.258 -15.422 1 48.88 20 ASN B O 1
ATOM 1443 N N . GLY B 1 21 ? -9.586 14.594 -14.867 1 44.19 21 GLY B N 1
ATOM 1444 C CA . GLY B 1 21 ? -10.711 15.047 -15.68 1 44.19 21 GLY B CA 1
ATOM 1445 C C . GLY B 1 21 ? -10.547 16.453 -16.188 1 44.19 21 GLY B C 1
ATOM 1446 O O . GLY B 1 21 ? -9.602 17.156 -15.82 1 44.19 21 GLY B O 1
ATOM 1447 N N . PRO B 1 22 ? -11.398 16.688 -17.328 1 41.31 22 PRO B N 1
ATOM 1448 C CA . PRO B 1 22 ? -11.648 18.047 -17.812 1 41.31 22 PRO B CA 1
ATOM 1449 C C . PRO B 1 22 ? -11.68 19.078 -16.672 1 41.31 22 PRO B C 1
ATOM 1451 O O . PRO B 1 22 ? -11.938 20.25 -16.906 1 41.31 22 PRO B O 1
ATOM 1454 N N . GLN B 1 23 ? -12.258 18.422 -15.68 1 43.31 23 GLN B N 1
ATOM 1455 C CA . GLN B 1 23 ? -12.758 19.422 -14.742 1 43.31 23 GLN B CA 1
ATOM 1456 C C . GLN B 1 23 ? -11.617 20.281 -14.195 1 43.31 23 GLN B C 1
ATOM 1458 O O . GLN B 1 23 ? -10.648 19.75 -13.648 1 43.31 23 GLN B O 1
ATOM 1463 N N . GLY B 1 24 ? -11.047 21.062 -14.711 1 40.78 24 GLY B N 1
ATOM 1464 C CA . GLY B 1 24 ? -10.148 22.156 -14.406 1 40.78 24 GLY B CA 1
ATOM 1465 C C . GLY B 1 24 ? -9.133 21.812 -13.336 1 40.78 24 GLY B C 1
ATOM 1466 O O . GLY B 1 24 ? -9.203 20.75 -12.719 1 40.78 24 GLY B O 1
ATOM 1467 N N . CYS B 1 25 ? -8.008 22.766 -13.188 1 45 25 CYS B N 1
ATOM 1468 C CA . CYS B 1 25 ? -6.914 23.203 -12.328 1 45 25 CYS B CA 1
ATOM 1469 C C . CYS B 1 25 ? -7.27 23.016 -10.859 1 45 25 CYS B C 1
ATOM 1471 O O . CYS B 1 25 ? -7.363 24 -10.109 1 45 25 CYS B O 1
ATOM 1473 N N . ILE B 1 26 ? -8.305 22.297 -10.617 1 48.31 26 ILE B N 1
ATOM 1474 C CA . ILE B 1 26 ? -8.398 22.453 -9.164 1 48.31 26 ILE B CA 1
ATOM 1475 C C . ILE B 1 26 ? -7.129 21.938 -8.5 1 48.31 26 ILE B C 1
ATOM 1477 O O . ILE B 1 26 ? -6.742 20.797 -8.695 1 48.31 26 ILE B O 1
ATOM 1481 N N . THR B 1 27 ? -6.227 22.828 -8.352 1 53.16 27 THR B N 1
ATOM 1482 C CA . THR B 1 27 ? -4.914 22.766 -7.727 1 53.16 27 THR B CA 1
ATOM 1483 C C . THR B 1 27 ? -5.043 22.609 -6.215 1 53.16 27 THR B C 1
ATOM 1485 O O . THR B 1 27 ? -5.809 23.328 -5.57 1 53.16 27 THR B O 1
ATOM 1488 N N . GLY B 1 28 ? -5.082 21.438 -5.719 1 61.16 28 GLY B N 1
ATOM 1489 C CA . GLY B 1 28 ? -5.016 21.312 -4.27 1 61.16 28 GLY B CA 1
ATOM 1490 C C . GLY B 1 28 ? -3.939 20.359 -3.799 1 61.16 28 GLY B C 1
ATOM 1491 O O . GLY B 1 28 ? -3.23 19.766 -4.613 1 61.16 28 GLY B O 1
ATOM 1492 N N . PRO B 1 29 ? -3.719 20.547 -2.566 1 68.56 29 PRO B N 1
ATOM 1493 C CA . PRO B 1 29 ? -2.754 19.625 -1.985 1 68.56 29 PRO B CA 1
ATOM 1494 C C . PRO B 1 29 ? -3.137 18.156 -2.217 1 68.56 29 PRO B C 1
ATOM 1496 O O . PRO B 1 29 ? -4.324 17.828 -2.283 1 68.56 29 PRO B O 1
ATOM 1499 N N . PRO B 1 30 ? -2.154 17.344 -2.369 1 77.12 30 PRO B N 1
ATOM 1500 C CA . PRO B 1 30 ? -2.443 15.945 -2.699 1 77.12 30 PRO B CA 1
ATOM 1501 C C . PRO B 1 30 ? -3.225 15.227 -1.6 1 77.12 30 PRO B C 1
ATOM 1503 O O . PRO B 1 30 ? -3.887 14.219 -1.864 1 77.12 30 PRO B O 1
ATOM 1506 N N . ALA B 1 31 ? -3.129 15.781 -0.386 1 90.25 31 ALA B N 1
ATOM 1507 C CA . ALA B 1 31 ? -3.709 15.039 0.73 1 90.25 31 ALA B CA 1
ATOM 1508 C C . ALA B 1 31 ? -4.238 15.992 1.803 1 90.25 31 ALA B C 1
ATOM 1510 O O . ALA B 1 31 ? -3.924 15.836 2.984 1 90.25 31 ALA B O 1
ATOM 1511 N N . GLN B 1 32 ? -5.094 16.859 1.398 1 88.94 32 GLN B N 1
ATOM 1512 C CA . GLN B 1 32 ? -5.664 17.781 2.379 1 88.94 32 GLN B CA 1
ATOM 1513 C C . GLN B 1 32 ? -6.453 17.031 3.443 1 88.94 32 GLN B C 1
ATOM 1515 O O . GLN B 1 32 ? -7.176 16.078 3.133 1 88.94 32 GLN B O 1
ATOM 1520 N N . LEU B 1 33 ? -6.246 17.453 4.719 1 93.5 33 LEU B N 1
ATOM 1521 C CA . LEU B 1 33 ? -6.895 16.766 5.832 1 93.5 33 LEU B CA 1
ATOM 1522 C C . LEU B 1 33 ? -8.391 17.062 5.848 1 93.5 33 LEU B C 1
ATOM 1524 O O . LEU B 1 33 ? -9.203 16.141 6.02 1 93.5 33 LEU B O 1
ATOM 1528 N N . TYR B 1 34 ? -8.68 18.266 5.641 1 90.5 34 TYR B N 1
ATOM 1529 C CA . TYR B 1 34 ? -10.07 18.703 5.582 1 90.5 34 TYR B CA 1
ATOM 1530 C C . TYR B 1 34 ? -10.359 19.438 4.281 1 90.5 34 TYR B C 1
ATOM 1532 O O . TYR B 1 34 ? -9.43 19.859 3.576 1 90.5 34 TYR B O 1
ATOM 1540 N N . GLY B 1 35 ? -11.695 19.422 3.98 1 81.19 35 GLY B N 1
ATOM 1541 C CA . GLY B 1 35 ? -12.094 20.156 2.795 1 81.19 35 GLY B CA 1
ATOM 1542 C C . GLY B 1 35 ? -11.906 21.656 2.939 1 81.19 35 GLY B C 1
ATOM 1543 O O . GLY B 1 35 ? -11.906 22.188 4.055 1 81.19 35 GLY B O 1
ATOM 1544 N N . GLY B 1 36 ? -11.469 22.188 1.827 1 68.38 36 GLY B N 1
ATOM 1545 C CA . GLY B 1 36 ? -11.391 23.641 1.815 1 68.38 36 GLY B CA 1
ATOM 1546 C C . GLY B 1 36 ? -12.734 24.297 1.615 1 68.38 36 GLY B C 1
ATOM 1547 O O . GLY B 1 36 ? -13.773 23.641 1.682 1 68.38 36 GLY B O 1
ATOM 1548 N N . ALA B 1 37 ? -12.633 25.547 1.501 1 60.88 37 ALA B N 1
ATOM 1549 C CA . ALA B 1 37 ? -13.812 26.391 1.36 1 60.88 37 ALA B CA 1
ATOM 1550 C C . ALA B 1 37 ? -14.523 26.125 0.037 1 60.88 37 ALA B C 1
ATOM 1552 O O . ALA B 1 37 ? -15.719 26.406 -0.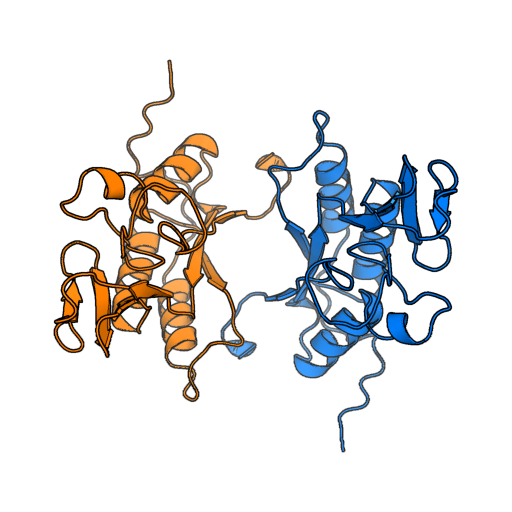104 1 60.88 37 ALA B O 1
ATOM 1553 N N . ASN B 1 38 ? -13.836 25.5 -0.849 1 58.91 38 ASN B N 1
ATOM 1554 C CA . ASN B 1 38 ? -14.461 25.219 -2.139 1 58.91 38 ASN B CA 1
ATOM 1555 C C . ASN B 1 38 ? -15.234 23.906 -2.111 1 58.91 38 ASN B C 1
ATOM 1557 O O . ASN B 1 38 ? -14.758 22.906 -1.571 1 58.91 38 ASN B O 1
ATOM 1561 N N . ALA B 1 39 ? -16.516 23.984 -2.543 1 54 39 ALA B N 1
ATOM 1562 C CA . ALA B 1 39 ? -17.469 22.875 -2.549 1 54 39 ALA B CA 1
ATOM 1563 C C . ALA B 1 39 ? -16.859 21.625 -3.143 1 54 39 ALA B C 1
ATOM 1565 O O . ALA B 1 39 ? -17.094 20.516 -2.646 1 54 39 ALA B O 1
ATOM 1566 N N . ASN B 1 40 ? -16.109 21.703 -4.277 1 55.94 40 ASN B N 1
ATOM 1567 C CA . ASN B 1 40 ? -15.57 20.531 -4.977 1 55.94 40 ASN B CA 1
ATOM 1568 C C . ASN B 1 40 ? -14.555 19.781 -4.121 1 55.94 40 ASN B C 1
ATOM 1570 O O . ASN B 1 40 ? -14.336 18.594 -4.316 1 55.94 40 ASN B O 1
ATOM 1574 N N . THR B 1 41 ? -14.086 20.5 -3.129 1 58.28 41 THR B N 1
ATOM 1575 C CA . THR B 1 41 ? -13.047 19.922 -2.293 1 58.28 41 THR B CA 1
ATOM 1576 C C . THR B 1 41 ? -13.648 19.297 -1.03 1 58.28 41 THR B C 1
ATOM 1578 O O . THR B 1 41 ? -12.953 18.609 -0.278 1 58.28 41 THR B O 1
ATOM 1581 N N . LEU B 1 42 ? -14.984 19.484 -1.058 1 63.69 42 LEU B N 1
ATOM 1582 C CA . LEU B 1 42 ? -15.617 19.109 0.205 1 63.69 42 LEU B CA 1
ATOM 1583 C C . LEU B 1 42 ? -15.602 17.594 0.403 1 63.69 42 LEU B C 1
ATOM 1585 O O . LEU B 1 42 ? -15.508 17.125 1.535 1 63.69 42 LEU B O 1
ATOM 1589 N N . SER B 1 43 ? -15.469 16.953 -0.679 1 77.06 43 SER B N 1
ATOM 1590 C CA . SER B 1 43 ? -15.57 15.508 -0.498 1 77.06 43 SER B CA 1
ATOM 1591 C C . SER B 1 43 ? -14.242 14.82 -0.803 1 77.06 43 SER B C 1
ATOM 1593 O O . SER B 1 43 ? -14.078 13.625 -0.548 1 77.06 43 SER B O 1
ATOM 1595 N N . GLN B 1 44 ? -13.297 15.625 -1.152 1 85.5 44 GLN B N 1
ATOM 1596 C CA . GLN B 1 44 ? -12.023 15.039 -1.56 1 85.5 44 GLN B CA 1
ATOM 1597 C C . GLN B 1 44 ? -10.922 15.367 -0.553 1 85.5 44 GLN B C 1
ATOM 1599 O O . GLN B 1 44 ? -9.984 16.109 -0.866 1 85.5 44 GLN B O 1
ATOM 1604 N N . ASN B 1 45 ? -11.102 14.844 0.544 1 90.75 45 ASN B N 1
ATOM 1605 C CA . ASN B 1 45 ? -10.141 15.055 1.619 1 90.75 45 ASN B CA 1
ATOM 1606 C C . ASN B 1 45 ? -10.031 13.828 2.521 1 90.75 45 ASN B C 1
ATOM 1608 O O . ASN B 1 45 ? -10.844 12.906 2.432 1 90.75 45 ASN B O 1
ATOM 1612 N N . VAL B 1 46 ? -9.102 13.883 3.396 1 95.19 46 VAL B N 1
ATOM 1613 C CA . VAL B 1 46 ? -8.781 12.758 4.273 1 95.19 46 VAL B CA 1
ATOM 1614 C C . VAL B 1 46 ? -9.969 12.469 5.188 1 95.19 46 VAL B C 1
ATOM 1616 O O . VAL B 1 46 ? -10.383 11.312 5.332 1 95.19 46 VAL B O 1
ATOM 1619 N N . ASN B 1 47 ? -10.547 13.469 5.77 1 94.94 47 ASN B N 1
ATOM 1620 C CA . ASN B 1 47 ? -11.633 13.289 6.723 1 94.94 47 ASN B CA 1
ATOM 1621 C C . ASN B 1 47 ? -12.828 12.586 6.082 1 94.94 47 ASN B C 1
ATOM 1623 O O . ASN B 1 47 ? -13.352 11.617 6.629 1 94.94 47 ASN B O 1
ATOM 1627 N N . THR B 1 48 ? -13.25 13.031 4.98 1 92.81 48 THR B N 1
ATOM 1628 C CA . THR B 1 48 ? -14.391 12.445 4.289 1 92.81 48 THR B CA 1
ATOM 1629 C C . THR B 1 48 ? -14.086 11.008 3.885 1 92.81 48 THR B C 1
ATOM 1631 O O . THR B 1 48 ? -14.93 10.117 4.051 1 92.81 48 THR B O 1
ATOM 1634 N N . THR B 1 49 ? -12.914 10.781 3.365 1 94.38 49 THR B N 1
ATOM 1635 C CA . THR B 1 49 ? -12.508 9.461 2.91 1 94.38 49 THR B CA 1
ATOM 1636 C C . THR B 1 49 ? -12.461 8.477 4.074 1 94.38 49 THR B C 1
ATOM 1638 O O . THR B 1 49 ? -13.039 7.383 3.994 1 94.38 49 THR B O 1
ATOM 1641 N N . MET B 1 50 ? -11.82 8.898 5.16 1 95.94 50 MET B N 1
ATOM 1642 C CA . MET B 1 50 ? -11.688 8.008 6.312 1 95.94 50 MET B CA 1
ATOM 1643 C C . MET B 1 50 ? -13.039 7.758 6.969 1 95.94 50 MET B C 1
ATOM 1645 O O . MET B 1 50 ? -13.312 6.652 7.43 1 95.94 50 MET B O 1
ATOM 1649 N N . ASN B 1 51 ? -13.852 8.781 6.984 1 94.69 51 ASN B N 1
ATOM 1650 C CA . ASN B 1 51 ? -15.219 8.617 7.473 1 94.69 51 ASN B CA 1
ATOM 1651 C C . ASN B 1 51 ? -15.969 7.543 6.688 1 94.69 51 ASN B C 1
ATOM 1653 O O . ASN B 1 51 ? -16.578 6.652 7.273 1 94.69 51 ASN B O 1
ATOM 1657 N N . TYR B 1 52 ? -15.914 7.562 5.473 1 93.81 52 TYR B N 1
ATOM 1658 C CA . TYR B 1 52 ? -16.578 6.598 4.609 1 93.81 52 TYR B CA 1
ATOM 1659 C C . TYR B 1 52 ? -16.109 5.18 4.914 1 93.81 52 TYR B C 1
ATOM 1661 O O . TYR B 1 52 ? -16.938 4.293 5.18 1 93.81 52 TYR B O 1
ATOM 1669 N N . TYR B 1 53 ? -14.805 5.004 4.895 1 94.06 53 TYR B N 1
ATOM 1670 C CA . TYR B 1 53 ? -14.281 3.656 5.066 1 94.06 53 TYR B CA 1
ATOM 1671 C C . TYR B 1 53 ? -14.531 3.148 6.48 1 94.06 53 TYR B C 1
ATOM 1673 O O . TYR B 1 53 ? -14.781 1.959 6.684 1 94.06 53 TYR B O 1
ATOM 1681 N N . ALA B 1 54 ? -14.43 4.027 7.438 1 94.44 54 ALA B N 1
ATOM 1682 C CA . ALA B 1 54 ? -14.766 3.629 8.805 1 94.44 54 ALA B CA 1
ATOM 1683 C C . ALA B 1 54 ? -16.203 3.15 8.898 1 94.44 54 ALA B C 1
ATOM 1685 O O . ALA B 1 54 ? -16.484 2.129 9.531 1 94.44 54 ALA B O 1
ATOM 1686 N N . CYS B 1 55 ? -17.094 3.785 8.211 1 93.88 55 CYS B N 1
ATOM 1687 C CA . CYS B 1 55 ? -18.516 3.496 8.32 1 93.88 55 CYS B CA 1
ATOM 1688 C C . CYS B 1 55 ? -18.906 2.283 7.48 1 93.88 55 CYS B C 1
ATOM 1690 O O . CYS B 1 55 ? -19.828 1.552 7.82 1 93.88 55 CYS B O 1
ATOM 1692 N N . VAL B 1 56 ? -18.188 2.004 6.453 1 91.19 56 VAL B N 1
ATOM 1693 C CA . VAL B 1 56 ? -18.484 0.854 5.602 1 91.19 56 VAL B CA 1
ATOM 1694 C C . VAL B 1 56 ? -17.891 -0.411 6.227 1 91.19 56 VAL B C 1
ATOM 1696 O O . VAL B 1 56 ? -18.5 -1.487 6.141 1 91.19 56 VAL B O 1
ATOM 1699 N N . THR B 1 57 ? -16.75 -0.29 6.828 1 92.06 57 THR B N 1
ATOM 1700 C CA . THR B 1 57 ? -16.062 -1.468 7.355 1 92.06 57 THR B CA 1
ATOM 1701 C C . THR B 1 57 ? -16.516 -1.759 8.781 1 92.06 57 THR B C 1
ATOM 1703 O O . THR B 1 57 ? -16.484 -2.908 9.227 1 92.06 57 THR B O 1
ATOM 1706 N N . LEU B 1 58 ? -16.859 -0.749 9.5 1 93.56 58 LEU B N 1
ATOM 1707 C CA . LEU B 1 58 ? -17.234 -0.815 10.906 1 93.56 58 LEU B CA 1
ATOM 1708 C C . LEU B 1 58 ? -16.094 -1.402 11.734 1 93.56 58 LEU B C 1
ATOM 1710 O O . LEU B 1 58 ? -16.328 -2.006 12.789 1 93.56 58 LEU B O 1
ATOM 1714 N N . GLN B 1 59 ? -14.898 -1.369 11.227 1 95 59 GLN B N 1
ATOM 1715 C CA . GLN B 1 59 ? -13.664 -1.798 11.859 1 95 59 GLN B CA 1
ATOM 1716 C C . GLN B 1 59 ? -12.555 -0.762 11.664 1 95 59 GLN B C 1
ATOM 1718 O O . GLN B 1 59 ? -11.547 -1.037 11.008 1 95 59 GLN B O 1
ATOM 1723 N N . VAL B 1 60 ? -12.695 0.386 12.328 1 95.94 60 VAL B N 1
ATOM 1724 C CA . VAL B 1 60 ? -11.82 1.537 12.117 1 95.94 60 VAL B CA 1
ATOM 1725 C C . VAL B 1 60 ? -10.391 1.176 12.5 1 95.94 60 VAL B C 1
ATOM 1727 O O . VAL B 1 60 ? -9.438 1.677 11.898 1 95.94 60 VAL B O 1
ATOM 1730 N N . GLN B 1 61 ? -10.211 0.181 13.422 1 96.31 61 GLN B N 1
ATOM 1731 C CA . GLN B 1 61 ? -8.891 -0.219 13.898 1 96.31 61 GLN B CA 1
ATOM 1732 C C . GLN B 1 61 ? -8.125 -0.992 12.82 1 96.31 61 GLN B C 1
ATOM 1734 O O . GLN B 1 61 ? -6.922 -1.214 12.945 1 96.31 61 GLN B O 1
ATOM 1739 N N . LYS B 1 62 ? -8.812 -1.363 11.734 1 96 62 LYS B N 1
ATOM 1740 C CA . LYS B 1 62 ? -8.172 -2.119 10.664 1 96 62 LYS B CA 1
ATOM 1741 C C . LYS B 1 62 ? -7.777 -1.204 9.508 1 96 62 LYS B C 1
ATOM 1743 O O . LYS B 1 62 ? -7.129 -1.642 8.555 1 96 62 LYS B O 1
ATOM 1748 N N . ILE B 1 63 ? -8.156 0.091 9.625 1 96.62 63 ILE B N 1
ATOM 1749 C CA . ILE B 1 63 ? -7.898 0.983 8.5 1 96.62 63 ILE B CA 1
ATOM 1750 C C . ILE B 1 63 ? -6.699 1.874 8.805 1 96.62 63 ILE B C 1
ATOM 1752 O O . ILE B 1 63 ? -6.566 2.381 9.922 1 96.62 63 ILE B O 1
ATOM 1756 N N . ASN B 1 64 ? -5.773 1.936 7.891 1 97.81 64 ASN B N 1
ATOM 1757 C CA . ASN B 1 64 ? -4.609 2.809 7.984 1 97.81 64 ASN B CA 1
ATOM 1758 C C . ASN B 1 64 ? -4.746 4.027 7.074 1 97.81 64 ASN B C 1
ATOM 1760 O O . ASN B 1 64 ? -5.223 3.912 5.945 1 97.81 64 ASN B O 1
ATOM 1764 N N . LEU B 1 65 ? -4.426 5.203 7.605 1 98.31 65 LEU B N 1
ATOM 1765 C CA . LEU B 1 65 ? -4.438 6.465 6.879 1 98.31 65 LEU B CA 1
ATOM 1766 C C . LEU B 1 65 ? -3.15 6.645 6.078 1 98.31 65 LEU B C 1
ATOM 1768 O O . LEU B 1 65 ? -2.053 6.562 6.633 1 98.31 65 LEU B O 1
ATOM 1772 N N . GLY B 1 66 ? -3.291 6.832 4.777 1 97.62 66 GLY B N 1
ATOM 1773 C CA . GLY B 1 66 ? -2.135 7.004 3.914 1 97.62 66 GLY B CA 1
ATOM 1774 C C . GLY B 1 66 ? -1.624 8.438 3.879 1 97.62 66 GLY B C 1
ATOM 1775 O O . GLY B 1 66 ? -2.414 9.383 3.828 1 97.62 66 GLY B O 1
ATOM 1776 N N . ILE B 1 67 ? -0.309 8.57 3.912 1 96.38 67 ILE B N 1
ATOM 1777 C CA . ILE B 1 67 ? 0.372 9.859 3.834 1 96.38 67 ILE B CA 1
ATOM 1778 C C . ILE B 1 67 ? 1.354 9.852 2.666 1 96.38 67 ILE B C 1
ATOM 1780 O O . ILE B 1 67 ? 2.293 9.055 2.639 1 96.38 67 ILE B O 1
ATOM 1784 N N . PRO B 1 68 ? 1.176 10.734 1.705 1 93.5 68 PRO B N 1
ATOM 1785 C CA . PRO B 1 68 ? 2.123 10.797 0.589 1 93.5 68 PRO B CA 1
ATOM 1786 C C . PRO B 1 68 ? 3.4 11.555 0.939 1 93.5 68 PRO B C 1
ATOM 1788 O O . PRO B 1 68 ? 3.336 12.641 1.518 1 93.5 68 PRO B O 1
ATOM 1791 N N . PHE B 1 69 ? 4.543 11.008 0.532 1 91.44 69 PHE B N 1
ATOM 1792 C CA . PHE B 1 69 ? 5.82 11.68 0.734 1 91.44 69 PHE B CA 1
ATOM 1793 C C . PHE B 1 69 ? 6.219 12.469 -0.506 1 91.44 69 PHE B C 1
ATOM 1795 O O . PHE B 1 69 ? 7.375 12.875 -0.647 1 91.44 69 PHE B O 1
ATOM 1802 N N . TYR B 1 70 ? 5.289 12.656 -1.343 1 85.12 70 TYR B N 1
ATOM 1803 C CA . TYR B 1 70 ? 5.523 13.461 -2.535 1 85.12 70 TYR B CA 1
ATOM 1804 C C . TYR B 1 70 ? 4.594 14.672 -2.566 1 85.12 70 TYR B C 1
ATOM 1806 O O . TYR B 1 70 ? 3.654 14.758 -1.772 1 85.12 70 TYR B O 1
ATOM 1814 N N . GLY B 1 71 ? 5.027 15.594 -3.424 1 80.75 71 GLY B N 1
ATOM 1815 C CA . GLY B 1 71 ? 4.184 16.75 -3.676 1 80.75 71 GLY B CA 1
ATOM 1816 C C . GLY B 1 71 ? 3.582 16.766 -5.066 1 80.75 71 GLY B C 1
ATOM 1817 O O . GLY B 1 71 ? 3.967 15.961 -5.922 1 80.75 71 GLY B O 1
ATOM 1818 N N . ASP B 1 72 ? 2.58 17.469 -5.207 1 77.19 72 ASP B N 1
ATOM 1819 C CA . ASP B 1 72 ? 1.941 17.641 -6.508 1 77.19 72 ASP B CA 1
ATOM 1820 C C . ASP B 1 72 ? 1.79 19.125 -6.855 1 77.19 72 ASP B C 1
ATOM 1822 O O . ASP B 1 72 ? 1.395 19.922 -6.008 1 77.19 72 ASP B O 1
ATOM 1826 N N . ALA B 1 73 ? 2.309 19.391 -8.047 1 72.06 73 ALA B N 1
ATOM 1827 C CA . ALA B 1 73 ? 2.242 20.781 -8.508 1 72.06 73 ALA B CA 1
ATOM 1828 C C . ALA B 1 73 ? 1.093 20.984 -9.492 1 72.06 73 ALA B C 1
ATOM 1830 O O . ALA B 1 73 ? 0.813 20.109 -10.312 1 72.06 73 ALA B O 1
ATOM 1831 N N . VAL B 1 74 ? 0.39 22 -9.273 1 66.38 74 VAL B N 1
ATOM 1832 C CA . VAL B 1 74 ? -0.681 22.359 -10.203 1 66.38 74 VAL B CA 1
ATOM 1833 C C . VAL B 1 74 ? -0.495 23.781 -10.695 1 66.38 74 VAL B C 1
ATOM 1835 O O . VAL B 1 74 ? -0.023 24.641 -9.945 1 66.38 74 VAL B O 1
ATOM 1838 N N . PHE B 1 75 ? -0.67 23.797 -12.016 1 64.62 75 PHE B N 1
ATOM 1839 C CA . PHE B 1 75 ? -0.545 25.109 -12.633 1 64.62 75 PHE B CA 1
ATOM 1840 C C . PHE B 1 75 ? -1.625 26.047 -12.117 1 64.62 75 PHE B C 1
ATOM 1842 O O . PHE B 1 75 ? -2.781 25.656 -11.961 1 64.62 75 PHE B O 1
ATOM 1849 N N . HIS B 1 76 ? -1.132 27.188 -11.57 1 62.59 76 HIS B N 1
ATOM 1850 C CA . HIS B 1 76 ? -2.08 28.234 -11.188 1 62.59 76 HIS B CA 1
ATOM 1851 C C . HIS B 1 76 ? -2.213 29.281 -12.289 1 62.59 76 HIS B C 1
ATOM 1853 O O . HIS B 1 76 ? -1.209 29.812 -12.766 1 62.59 76 HIS B O 1
ATOM 1859 N N . PRO B 1 77 ? -3.41 29.391 -12.695 1 57.41 77 PRO B N 1
ATOM 1860 C CA . PRO B 1 77 ? -3.637 30.328 -13.805 1 57.41 77 PRO B CA 1
ATOM 1861 C C . PRO B 1 77 ? -3.035 31.703 -13.555 1 57.41 77 PRO B C 1
ATOM 1863 O O . PRO B 1 77 ? -2.609 32.375 -14.492 1 57.41 77 PRO B O 1
ATOM 1866 N N . THR B 1 78 ? -3.281 32.156 -12.32 1 58 78 THR B N 1
ATOM 1867 C CA . THR B 1 78 ? -2.922 33.562 -12.188 1 58 78 THR B CA 1
ATOM 1868 C C . THR B 1 78 ? -1.414 33.75 -12.023 1 58 78 THR B C 1
ATOM 1870 O O . THR B 1 78 ? -0.897 34.844 -12.047 1 58 78 THR B O 1
ATOM 1873 N N . GLY B 1 79 ? -0.701 32.781 -12.18 1 56.5 79 GLY B N 1
ATOM 1874 C CA . GLY B 1 79 ? 0.752 32.844 -12.164 1 56.5 79 GLY B CA 1
ATOM 1875 C C . GLY B 1 79 ? 1.319 33.25 -10.82 1 56.5 79 GLY B C 1
ATOM 1876 O O . GLY B 1 79 ? 2.482 32.969 -10.523 1 56.5 79 GLY B O 1
ATOM 1877 N N . LEU B 1 80 ? 0.715 34.188 -10.102 1 54.09 80 LEU B N 1
ATOM 1878 C CA . LEU B 1 80 ? 1.335 34.75 -8.914 1 54.09 80 LEU B CA 1
ATOM 1879 C C . LEU B 1 80 ? 1.02 33.906 -7.68 1 54.09 80 LEU B C 1
ATOM 1881 O O . LEU B 1 80 ? -0.148 33.75 -7.32 1 54.09 80 LEU B O 1
ATOM 1885 N N . VAL B 1 81 ? 1.665 32.812 -7.383 1 57.06 81 VAL B N 1
ATOM 1886 C CA . VAL B 1 81 ? 1.358 32.094 -6.156 1 57.06 81 VAL B CA 1
ATOM 1887 C C . VAL B 1 81 ? 2.361 32.469 -5.066 1 57.06 81 VAL B C 1
ATOM 1889 O O . VAL B 1 81 ? 3.566 32.531 -5.32 1 57.06 81 VAL B O 1
ATOM 1892 N N . PRO B 1 82 ? 1.811 33.031 -4.004 1 58.44 82 PRO B N 1
ATOM 1893 C CA . PRO B 1 82 ? 2.734 33.312 -2.902 1 58.44 82 PRO B CA 1
ATOM 1894 C C . PRO B 1 82 ? 3.676 32.125 -2.615 1 58.44 82 PRO B C 1
ATOM 1896 O O . PRO B 1 82 ? 3.385 31 -2.99 1 58.44 82 PRO B O 1
ATOM 1899 N N . TYR B 1 83 ? 4.859 32.5 -1.911 1 64.62 83 TYR B N 1
ATOM 1900 C CA . TYR B 1 83 ? 5.855 31.609 -1.344 1 64.62 83 TYR B CA 1
ATOM 1901 C C . TYR B 1 83 ? 5.191 30.516 -0.511 1 64.62 83 TYR B C 1
ATOM 1903 O O . TYR B 1 83 ? 3.963 30.469 -0.401 1 64.62 83 TYR B O 1
ATOM 1911 N N . ILE B 1 84 ? 5.91 29.859 0.2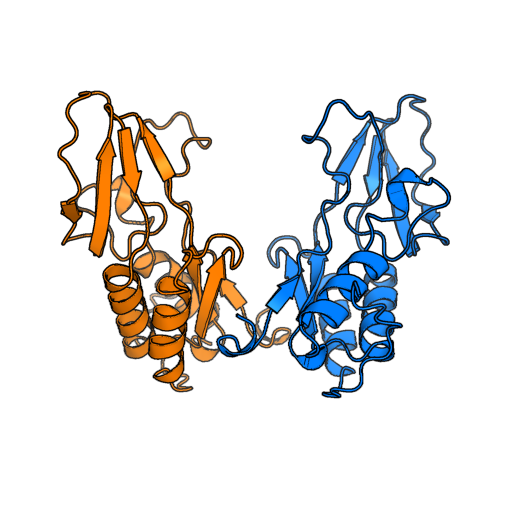77 1 64.5 84 ILE B N 1
ATOM 1912 C CA . ILE B 1 84 ? 5.457 28.766 1.129 1 64.5 84 ILE B CA 1
ATOM 1913 C C . ILE B 1 84 ? 4.441 29.281 2.145 1 64.5 84 ILE B C 1
ATOM 1915 O O . ILE B 1 84 ? 4.727 30.234 2.879 1 64.5 84 ILE B O 1
ATOM 1919 N N . TYR B 1 85 ? 3.164 28.844 1.936 1 76.06 85 TYR B N 1
ATOM 1920 C CA . TYR B 1 85 ? 2.191 29.156 2.975 1 76.06 85 TYR B CA 1
ATOM 1921 C C . TYR B 1 85 ? 1.468 27.906 3.445 1 76.06 85 TYR B C 1
ATOM 1923 O O . TYR B 1 85 ? 1.562 26.844 2.811 1 76.06 85 TYR B O 1
ATOM 1931 N N . TYR B 1 86 ? 1.079 27.969 4.719 1 79.94 86 TYR B N 1
ATOM 1932 C CA . TYR B 1 86 ? 0.307 26.906 5.355 1 79.94 86 TYR B CA 1
ATOM 1933 C C . TYR B 1 86 ? -1.186 27.203 5.301 1 79.94 86 TYR B C 1
ATOM 1935 O O . TYR B 1 86 ? -1.625 28.281 5.738 1 79.94 86 TYR B O 1
ATOM 1943 N N . ASN B 1 87 ? -1.902 26.344 4.645 1 80.88 87 ASN B N 1
ATOM 1944 C CA . ASN B 1 87 ? -3.355 26.469 4.625 1 80.88 87 ASN B CA 1
ATOM 1945 C C . ASN B 1 87 ? -3.982 25.938 5.91 1 80.88 87 ASN B C 1
ATOM 1947 O O . ASN B 1 87 ? -3.986 24.734 6.152 1 80.88 87 ASN B O 1
ATOM 1951 N N . THR B 1 88 ? -4.578 26.781 6.664 1 84.19 88 THR B N 1
ATOM 1952 C CA . THR B 1 88 ? -5.074 26.422 7.984 1 84.19 88 THR B CA 1
ATOM 1953 C C . THR B 1 88 ? -6.402 25.672 7.875 1 84.19 88 THR B C 1
ATOM 1955 O O . THR B 1 88 ? -6.812 24.984 8.812 1 84.19 88 THR B O 1
ATOM 1958 N N . SER B 1 89 ? -7.082 25.812 6.777 1 81.31 89 SER B N 1
ATOM 1959 C CA . SER B 1 89 ? -8.352 25.109 6.602 1 81.31 89 SER B CA 1
ATOM 1960 C C . SER B 1 89 ? -8.125 23.656 6.242 1 81.31 89 SER B C 1
ATOM 1962 O O . SER B 1 89 ? -8.836 22.766 6.734 1 81.31 89 SER B O 1
ATOM 1964 N N . THR B 1 90 ? -7.102 23.453 5.422 1 83.38 90 THR B N 1
ATOM 1965 C CA . THR B 1 90 ? -6.852 22.109 4.938 1 83.38 90 THR B CA 1
ATOM 1966 C C . THR B 1 90 ? -5.688 21.469 5.691 1 83.38 90 THR B C 1
ATOM 1968 O O . THR B 1 90 ? -5.445 20.266 5.566 1 83.38 90 THR B O 1
ATOM 1971 N N . LEU B 1 91 ? -4.969 22.281 6.5 1 87.56 91 LEU B N 1
ATOM 1972 C CA . LEU B 1 91 ? -3.812 21.875 7.285 1 87.56 91 LEU B CA 1
ATOM 1973 C C . LEU B 1 91 ? -2.742 21.266 6.391 1 87.56 91 LEU B C 1
ATOM 1975 O O . LEU B 1 91 ? -2.219 20.188 6.691 1 87.56 91 LEU B O 1
ATOM 1979 N N . THR B 1 92 ? -2.518 21.984 5.266 1 86 92 THR B N 1
ATOM 1980 C CA . THR B 1 92 ? -1.527 21.516 4.293 1 86 92 THR B CA 1
ATOM 1981 C C . THR B 1 92 ? -0.586 22.656 3.904 1 86 92 THR B C 1
ATOM 1983 O O . THR B 1 92 ? -1.017 23.797 3.752 1 86 92 THR B O 1
ATOM 1986 N N . PRO B 1 93 ? 0.671 22.312 3.812 1 86.44 93 PRO B N 1
ATOM 1987 C CA . PRO B 1 93 ? 1.593 23.312 3.25 1 86.44 93 PRO B CA 1
ATOM 1988 C C . PRO B 1 93 ? 1.454 23.453 1.736 1 86.44 93 PRO B C 1
ATOM 1990 O O . PRO B 1 93 ? 1.205 22.453 1.04 1 86.44 93 PRO B O 1
ATOM 1993 N N . ILE B 1 94 ? 1.654 24.672 1.298 1 79.12 94 ILE B N 1
ATOM 1994 C CA . ILE B 1 94 ? 1.618 24.984 -0.126 1 79.12 94 ILE B CA 1
ATOM 1995 C C . ILE B 1 94 ? 2.781 25.906 -0.479 1 79.12 94 ILE B C 1
ATOM 1997 O O . ILE B 1 94 ? 3.121 26.812 0.29 1 79.12 94 ILE B O 1
ATOM 2001 N N . ASN B 1 95 ? 3.408 25.453 -1.573 1 77.44 95 ASN B N 1
ATOM 2002 C CA . ASN B 1 95 ? 4.461 26.328 -2.088 1 77.44 95 ASN B CA 1
ATOM 2003 C C . ASN B 1 95 ? 4.117 26.859 -3.475 1 77.44 95 ASN B C 1
ATOM 2005 O O . ASN B 1 95 ? 3.789 26.094 -4.379 1 77.44 95 ASN B O 1
ATOM 2009 N N . GLY B 1 96 ? 4.047 28.172 -3.496 1 72.88 96 GLY B N 1
ATOM 2010 C CA . GLY B 1 96 ? 3.883 28.812 -4.797 1 72.88 96 GLY B CA 1
ATOM 2011 C C . GLY B 1 96 ? 5.199 29.094 -5.492 1 72.88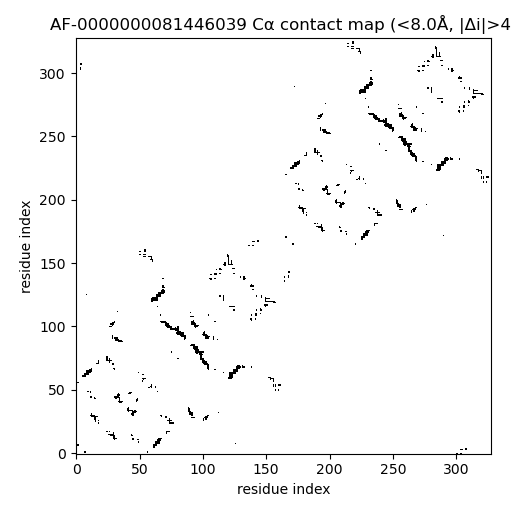 96 GLY B C 1
ATOM 2012 O O . GLY B 1 96 ? 6.078 29.75 -4.934 1 72.88 96 GLY B O 1
ATOM 2013 N N . VAL B 1 97 ? 5.465 28.25 -6.504 1 67.81 97 VAL B N 1
ATOM 2014 C CA . VAL B 1 97 ? 6.699 28.469 -7.246 1 67.81 97 VAL B CA 1
ATOM 2015 C C . VAL B 1 97 ? 6.398 28.547 -8.742 1 67.81 97 VAL B C 1
ATOM 2017 O O . VAL B 1 97 ? 5.734 27.656 -9.289 1 67.81 97 VAL B O 1
ATOM 2020 N N . ASN B 1 98 ? 6.965 29.625 -9.273 1 70.06 98 ASN B N 1
ATOM 2021 C CA . ASN B 1 98 ? 6.918 29.781 -10.727 1 70.06 98 ASN B CA 1
ATOM 2022 C C . ASN B 1 98 ? 5.508 29.578 -11.266 1 70.06 98 ASN B C 1
ATOM 2024 O O . ASN B 1 98 ? 5.312 28.844 -12.242 1 70.06 98 ASN B O 1
ATOM 2028 N N . GLY B 1 99 ? 4.551 30.141 -10.641 1 68.69 99 GLY B N 1
ATOM 2029 C CA . GLY B 1 99 ? 3.189 30.078 -11.141 1 68.69 99 GLY B CA 1
ATOM 2030 C C . GLY B 1 99 ? 2.518 28.75 -10.867 1 68.69 99 GLY B C 1
ATOM 2031 O O . GLY B 1 99 ? 1.444 28.469 -11.398 1 68.69 99 GLY B O 1
ATOM 2032 N N . ARG B 1 100 ? 3.131 27.906 -10.117 1 73.38 100 ARG B N 1
ATOM 2033 C CA . ARG B 1 100 ? 2.555 26.609 -9.766 1 73.38 100 ARG B CA 1
ATOM 2034 C C . ARG B 1 100 ? 2.379 26.484 -8.258 1 73.38 100 ARG B C 1
ATOM 2036 O O . ARG B 1 100 ? 3.131 27.094 -7.484 1 73.38 100 ARG B O 1
ATOM 2043 N N . PHE B 1 101 ? 1.271 25.891 -7.934 1 71.94 101 PHE B N 1
ATOM 2044 C CA . PHE B 1 101 ? 1.05 25.516 -6.539 1 71.94 101 PHE B CA 1
ATOM 2045 C C . PHE B 1 101 ? 1.484 24.078 -6.289 1 71.94 101 PHE B C 1
ATOM 2047 O O . PHE B 1 101 ? 1.032 23.156 -6.973 1 71.94 101 PHE B O 1
ATOM 2054 N N . LEU B 1 102 ? 2.473 24.094 -5.355 1 77.88 102 LEU B N 1
ATOM 2055 C CA . LEU B 1 102 ? 2.953 22.781 -4.953 1 77.88 102 LEU B CA 1
ATOM 2056 C C . LEU B 1 102 ? 2.451 22.422 -3.559 1 77.88 102 LEU B C 1
ATOM 2058 O O . LEU B 1 102 ? 2.77 23.109 -2.584 1 77.88 102 LEU B O 1
ATOM 2062 N N . GLY B 1 103 ? 1.531 21.5 -3.539 1 82.38 103 GLY B N 1
ATOM 2063 C CA . GLY B 1 103 ? 1.153 20.906 -2.268 1 82.38 103 GLY B CA 1
ATOM 2064 C C . GLY B 1 103 ? 2.018 19.734 -1.882 1 82.38 103 GLY B C 1
ATOM 2065 O O . GLY B 1 103 ? 2.404 18.938 -2.738 1 82.38 103 GLY B O 1
ATOM 2066 N N . PHE B 1 104 ? 2.305 19.719 -0.594 1 86.12 104 PHE B N 1
ATOM 2067 C CA . PHE B 1 104 ? 3.158 18.641 -0.1 1 86.12 104 PHE B CA 1
ATOM 2068 C C . PHE B 1 104 ? 2.936 18.422 1.391 1 86.12 104 PHE B C 1
ATOM 2070 O O . PHE B 1 104 ? 2.123 19.109 2.014 1 86.12 104 PHE B O 1
ATOM 2077 N N . GLU B 1 105 ? 3.559 17.391 1.872 1 90.5 105 GLU B N 1
ATOM 2078 C CA . GLU B 1 105 ? 3.531 17.125 3.309 1 90.5 105 GLU B CA 1
ATOM 2079 C C . GLU B 1 105 ? 4.805 17.625 3.984 1 90.5 105 GLU B C 1
ATOM 2081 O O . GLU B 1 105 ? 5.863 17.703 3.355 1 90.5 105 GLU B O 1
ATOM 2086 N N . ASN B 1 106 ? 4.676 18.062 5.188 1 89.12 106 ASN B N 1
ATOM 2087 C CA . ASN B 1 106 ? 5.785 18.359 6.094 1 89.12 106 ASN B CA 1
ATOM 2088 C C . ASN B 1 106 ? 5.508 17.844 7.504 1 89.12 106 ASN B C 1
ATOM 2090 O O . ASN B 1 106 ? 4.434 17.312 7.773 1 89.12 106 ASN B O 1
ATOM 2094 N N . PRO B 1 107 ? 6.547 17.875 8.383 1 92.88 107 PRO B N 1
ATOM 2095 C CA . PRO B 1 107 ? 6.344 17.297 9.719 1 92.88 107 PRO B CA 1
ATOM 2096 C C . PRO B 1 107 ? 5.113 17.875 10.422 1 92.88 107 PRO B C 1
ATOM 2098 O O . PRO B 1 107 ? 4.418 17.141 11.141 1 92.88 107 PRO B O 1
ATOM 2101 N N . ALA B 1 108 ? 4.824 19.078 10.172 1 92.94 108 ALA B N 1
ATOM 2102 C CA . ALA B 1 108 ? 3.664 19.688 10.82 1 92.94 108 ALA B CA 1
ATOM 2103 C C . ALA B 1 108 ? 2.363 19.078 10.297 1 92.94 108 ALA B C 1
ATOM 2105 O O . ALA B 1 108 ? 1.493 18.688 11.078 1 92.94 108 ALA B O 1
ATOM 2106 N N . SER B 1 109 ? 2.225 19.031 8.953 1 93.69 109 SER B N 1
ATOM 2107 C CA . SER B 1 109 ? 1.016 18.453 8.375 1 93.69 109 SER B CA 1
ATOM 2108 C C . SER B 1 109 ? 0.88 16.984 8.742 1 93.69 109 SER B C 1
ATOM 2110 O O . SER B 1 109 ? -0.228 16.484 8.969 1 93.69 109 SER B O 1
ATOM 2112 N N . ILE B 1 110 ? 1.977 16.25 8.812 1 95.56 110 ILE B N 1
ATOM 2113 C CA . ILE B 1 110 ? 1.982 14.859 9.242 1 95.56 110 ILE B CA 1
ATOM 2114 C C . ILE B 1 110 ? 1.503 14.766 10.688 1 95.56 110 ILE B C 1
ATOM 2116 O O . ILE B 1 110 ? 0.734 13.867 11.039 1 95.56 110 ILE B O 1
ATOM 2120 N N . GLY B 1 111 ? 1.989 15.734 11.492 1 96.94 111 GLY B N 1
ATOM 2121 C CA . GLY B 1 111 ? 1.538 15.789 12.875 1 96.94 111 GLY B CA 1
ATOM 2122 C C . GLY B 1 111 ? 0.034 15.938 13.008 1 96.94 111 GLY B C 1
ATOM 2123 O O . GLY B 1 111 ? -0.593 15.25 13.82 1 96.94 111 GLY B O 1
ATOM 2124 N N . TYR B 1 112 ? -0.571 16.75 12.273 1 97 112 TYR B N 1
ATOM 2125 C CA . TYR B 1 112 ? -2.016 16.953 12.297 1 97 112 TYR B CA 1
ATOM 2126 C C . TYR B 1 112 ? -2.756 15.68 11.891 1 97 112 TYR B C 1
ATOM 2128 O O . TYR B 1 112 ? -3.773 15.328 12.492 1 97 112 TYR B O 1
ATOM 2136 N N . LYS B 1 113 ? -2.229 14.992 10.906 1 97.38 113 LYS B N 1
ATOM 2137 C CA . LYS B 1 113 ? -2.855 13.75 10.469 1 97.38 113 LYS B CA 1
ATOM 2138 C C . LYS B 1 113 ? -2.717 12.656 11.523 1 97.38 113 LYS B C 1
ATOM 2140 O O . LYS B 1 113 ? -3.623 11.844 11.703 1 97.38 113 LYS B O 1
ATOM 2145 N N . GLY B 1 114 ? -1.55 12.648 12.141 1 98.19 114 GLY B N 1
ATOM 2146 C CA . GLY B 1 114 ? -1.382 11.734 13.258 1 98.19 114 GLY B CA 1
ATOM 2147 C C . GLY B 1 114 ? -2.367 11.984 14.383 1 98.19 114 GLY B C 1
ATOM 2148 O O . GLY B 1 114 ? -2.945 11.047 14.938 1 98.19 114 GLY B O 1
ATOM 2149 N N . ASP B 1 115 ? -2.531 13.227 14.758 1 98.25 115 ASP B N 1
ATOM 2150 C CA . ASP B 1 115 ? -3.498 13.586 15.789 1 98.25 115 ASP B CA 1
ATOM 2151 C C . ASP B 1 115 ? -4.914 13.195 15.375 1 98.25 115 ASP B C 1
ATOM 2153 O O . ASP B 1 115 ? -5.688 12.688 16.188 1 98.25 115 ASP B O 1
ATOM 2157 N N . TYR B 1 116 ? -5.207 13.461 14.133 1 97.75 116 TYR B N 1
ATOM 2158 C CA . TYR B 1 116 ? -6.496 13.055 13.578 1 97.75 116 TYR B CA 1
ATOM 2159 C C . TYR B 1 116 ? -6.711 11.555 13.727 1 97.75 116 TYR B C 1
ATOM 2161 O O . TYR B 1 116 ? -7.766 11.117 14.195 1 97.75 116 TYR B O 1
ATOM 2169 N N . ALA B 1 117 ? -5.715 10.797 13.359 1 98.44 117 ALA B N 1
ATOM 2170 C CA . ALA B 1 117 ? -5.797 9.344 13.453 1 98.44 117 ALA B CA 1
ATOM 2171 C C . ALA B 1 117 ? -6.027 8.891 14.891 1 98.44 117 ALA B C 1
ATOM 2173 O O . ALA B 1 117 ? -6.844 8 15.141 1 98.44 117 ALA B O 1
ATOM 2174 N N . LYS B 1 118 ? -5.316 9.523 15.766 1 98.25 118 LYS B N 1
ATOM 2175 C CA . LYS B 1 118 ? -5.477 9.211 17.172 1 98.25 118 LYS B CA 1
ATOM 2176 C C . LYS B 1 118 ? -6.895 9.531 17.656 1 98.25 118 LYS B C 1
ATOM 2178 O O . LYS B 1 118 ? -7.535 8.703 18.297 1 98.25 118 LYS B O 1
ATOM 2183 N N . ASN B 1 119 ? -7.367 10.656 17.281 1 97.69 119 ASN B N 1
ATOM 2184 C CA . ASN B 1 119 ? -8.664 11.133 17.734 1 97.69 119 ASN B CA 1
ATOM 2185 C C . ASN B 1 119 ? -9.805 10.266 17.203 1 97.69 119 ASN B C 1
ATOM 2187 O O . ASN B 1 119 ? -10.836 10.109 17.859 1 97.69 119 ASN B O 1
ATOM 2191 N N . PHE B 1 120 ? -9.633 9.648 16.078 1 97.81 120 PHE B N 1
ATOM 2192 C CA . PHE B 1 120 ? -10.719 8.898 15.461 1 97.81 120 PHE B CA 1
ATOM 2193 C C . PHE B 1 120 ? -10.453 7.398 15.539 1 97.81 120 PHE B C 1
ATOM 2195 O O . PHE B 1 120 ? -11.125 6.605 14.875 1 97.81 120 PHE B O 1
ATOM 2202 N N . ASN B 1 121 ? -9.414 6.941 16.25 1 97.94 121 ASN B N 1
ATOM 2203 C CA . ASN B 1 121 ? -9.094 5.547 16.547 1 97.94 121 ASN B CA 1
ATOM 2204 C C . ASN B 1 121 ? -8.695 4.785 15.281 1 97.94 121 ASN B C 1
ATOM 2206 O O . ASN B 1 121 ? -9.039 3.615 15.117 1 97.94 121 ASN B O 1
ATOM 2210 N N . ILE B 1 122 ? -8.094 5.559 14.375 1 97.94 122 ILE B N 1
ATOM 2211 C CA . ILE B 1 122 ? -7.559 4.93 13.172 1 97.94 122 ILE B CA 1
ATOM 2212 C C . ILE B 1 122 ? -6.445 3.955 13.547 1 97.94 122 ILE B C 1
ATOM 2214 O O . ILE B 1 122 ? -5.652 4.23 14.453 1 97.94 122 ILE B O 1
ATOM 2218 N N . GLY B 1 123 ? -6.363 2.852 12.844 1 97.56 123 GLY B N 1
ATOM 2219 C CA . GLY B 1 123 ? -5.52 1.73 13.219 1 97.56 123 GLY B CA 1
ATOM 2220 C C . GLY B 1 123 ? -4.039 1.993 13 1 97.56 123 GLY B C 1
ATOM 2221 O O . GLY B 1 123 ? -3.193 1.417 13.688 1 97.56 123 GLY B O 1
ATOM 2222 N N . GLY B 1 124 ? -3.75 2.816 11.977 1 97.94 124 GLY B N 1
ATOM 2223 C CA . GLY B 1 124 ? -2.354 3.051 11.641 1 97.94 124 GLY B CA 1
ATOM 2224 C C . GLY B 1 124 ? -2.162 4.145 10.609 1 97.94 124 GLY B C 1
ATOM 2225 O O . GLY B 1 124 ? -3.131 4.77 10.172 1 97.94 124 GLY B O 1
ATOM 2226 N N . LEU B 1 125 ? -0.83 4.398 10.359 1 98.25 125 LEU B N 1
ATOM 2227 C CA . LEU B 1 125 ? -0.409 5.324 9.312 1 98.25 125 LEU B CA 1
ATOM 2228 C C . LEU B 1 125 ? 0.424 4.605 8.258 1 98.25 125 LEU B C 1
ATOM 2230 O O . LEU B 1 125 ? 1.267 3.768 8.586 1 98.25 125 LEU B O 1
ATOM 2234 N N . MET B 1 126 ? 0.076 4.844 7.051 1 97.56 126 MET B N 1
ATOM 2235 C CA . MET B 1 126 ? 0.816 4.297 5.922 1 97.56 126 MET B CA 1
ATOM 2236 C C . MET B 1 126 ? 1.455 5.406 5.098 1 97.56 126 MET B C 1
ATOM 2238 O O . MET B 1 126 ? 0.872 6.484 4.938 1 97.56 126 MET B O 1
ATOM 2242 N N . VAL B 1 127 ? 2.627 5.129 4.574 1 96.19 127 VAL B N 1
ATOM 2243 C CA . VAL B 1 127 ? 3.35 6.129 3.791 1 96.19 127 VAL B CA 1
ATOM 2244 C C . VAL B 1 127 ? 3.557 5.621 2.367 1 96.19 127 VAL B C 1
ATOM 2246 O O . VAL B 1 127 ? 3.844 4.438 2.158 1 96.19 127 VAL B O 1
ATOM 2249 N N . TRP B 1 128 ? 3.305 6.531 1.394 1 92.25 128 TRP B N 1
ATOM 2250 C CA . TRP B 1 128 ? 3.678 6.297 0.003 1 92.25 128 TRP B CA 1
ATOM 2251 C C . TRP B 1 128 ? 4.535 7.441 -0.531 1 92.25 128 TRP B C 1
ATOM 2253 O O . TRP B 1 128 ? 4.09 8.594 -0.57 1 92.25 128 TRP B O 1
ATOM 2263 N N . ASN B 1 129 ? 5.746 7.219 -1.131 1 85.75 129 ASN B N 1
ATOM 2264 C CA . ASN B 1 129 ? 6.477 6.004 -0.774 1 85.75 129 ASN B CA 1
ATOM 2265 C C . ASN B 1 129 ? 7.727 6.32 0.04 1 85.75 129 ASN B C 1
ATOM 2267 O O . ASN B 1 129 ? 8.156 7.477 0.106 1 85.75 129 ASN B O 1
ATOM 2271 N N . ILE B 1 130 ? 8.242 5.359 0.686 1 83.38 130 ILE B N 1
ATOM 2272 C CA . ILE B 1 130 ? 9.281 5.527 1.697 1 83.38 130 ILE B CA 1
ATOM 2273 C C . ILE B 1 130 ? 10.562 6.035 1.041 1 83.38 130 ILE B C 1
ATOM 2275 O O . ILE B 1 130 ? 11.398 6.66 1.698 1 83.38 130 ILE B O 1
ATOM 2279 N N . ASP B 1 131 ? 10.68 5.816 -0.289 1 79.56 131 ASP B N 1
ATOM 2280 C CA . ASP B 1 131 ? 11.883 6.23 -1.01 1 79.56 131 ASP B CA 1
ATOM 2281 C C . ASP B 1 131 ? 11.883 7.742 -1.242 1 79.56 131 ASP B C 1
ATOM 2283 O O . ASP B 1 131 ? 12.898 8.305 -1.658 1 79.56 131 ASP B O 1
ATOM 2287 N N . GLN B 1 132 ? 10.812 8.461 -0.939 1 82.88 132 GLN B N 1
ATOM 2288 C CA . GLN B 1 132 ? 10.688 9.891 -1.215 1 82.88 132 GLN B CA 1
ATOM 2289 C C . GLN B 1 132 ? 10.812 10.711 0.066 1 82.88 132 GLN B C 1
ATOM 2291 O O . GLN B 1 132 ? 10.375 11.867 0.115 1 82.88 132 GLN B O 1
ATOM 2296 N N . ASP B 1 133 ? 11.383 10.031 1.107 1 81.12 133 ASP B N 1
ATOM 2297 C CA . ASP B 1 133 ? 11.656 10.789 2.324 1 81.12 133 ASP B CA 1
ATOM 2298 C C . ASP B 1 133 ? 12.812 11.766 2.113 1 81.12 133 ASP B C 1
ATOM 2300 O O . ASP B 1 133 ? 13.562 11.641 1.147 1 81.12 133 ASP B O 1
ATOM 2304 N N . ASP B 1 134 ? 12.805 12.703 2.951 1 76.94 134 ASP B N 1
ATOM 2305 C CA . ASP B 1 134 ? 13.914 13.648 2.865 1 76.94 134 ASP B CA 1
ATOM 2306 C C . ASP B 1 134 ? 15.203 13.031 3.395 1 76.94 134 ASP B C 1
ATOM 2308 O O . ASP B 1 134 ? 15.195 11.922 3.928 1 76.94 134 ASP B O 1
ATOM 2312 N N . SER B 1 135 ? 16.25 13.711 3.166 1 77.88 135 SER B N 1
ATOM 2313 C CA . SER B 1 135 ? 17.578 13.195 3.473 1 77.88 135 SER B CA 1
ATOM 2314 C C . SER B 1 135 ? 17.766 13.039 4.977 1 77.88 135 SER B C 1
ATOM 2316 O O . SER B 1 135 ? 18.594 12.227 5.414 1 77.88 135 SER B O 1
ATOM 2318 N N . SER B 1 136 ? 17 13.703 5.758 1 83.56 136 SER B N 1
ATOM 2319 C CA . SER B 1 136 ? 17.172 13.664 7.207 1 83.56 136 SER B CA 1
ATOM 2320 C C . SER B 1 136 ? 16.109 12.781 7.855 1 83.56 136 SER B C 1
ATOM 2322 O O . SER B 1 136 ? 16.016 12.719 9.086 1 83.56 136 SER B O 1
ATOM 2324 N N . PHE B 1 137 ? 15.32 12.086 7.129 1 87.94 137 PHE B N 1
ATOM 2325 C CA . PHE B 1 137 ? 14.289 11.164 7.582 1 87.94 137 PHE B CA 1
ATOM 2326 C C . PHE B 1 137 ? 13.305 11.859 8.516 1 87.94 137 PHE B C 1
ATOM 2328 O O . PHE B 1 137 ? 12.773 11.242 9.438 1 87.94 137 PHE B O 1
ATOM 2335 N N . GLN B 1 138 ? 13.18 13.164 8.266 1 90.81 138 GLN B N 1
ATOM 2336 C CA . GLN B 1 138 ? 12.312 13.922 9.164 1 90.81 138 GLN B CA 1
ATOM 2337 C C . GLN B 1 138 ? 10.852 13.5 9 1 90.81 138 GLN B C 1
ATOM 2339 O O . GLN B 1 138 ? 10.094 13.469 9.969 1 90.81 138 GLN B O 1
ATOM 2344 N N . MET B 1 139 ? 10.516 13.148 7.828 1 93.5 139 MET B N 1
ATOM 2345 C CA . MET B 1 139 ? 9.109 12.836 7.566 1 93.5 139 MET B CA 1
ATOM 2346 C C . MET B 1 139 ? 8.742 11.477 8.156 1 93.5 139 MET B C 1
ATOM 2348 O O . MET B 1 139 ? 7.719 11.352 8.836 1 93.5 139 MET B O 1
ATOM 2352 N N . ILE B 1 140 ? 9.609 10.5 7.965 1 94.62 140 ILE B N 1
ATOM 2353 C CA . ILE B 1 140 ? 9.289 9.164 8.469 1 94.62 140 ILE B CA 1
ATOM 2354 C C . ILE B 1 140 ? 9.352 9.164 9.992 1 94.62 140 ILE B C 1
ATOM 2356 O O . ILE B 1 140 ? 8.586 8.453 10.648 1 94.62 140 ILE B O 1
ATOM 2360 N N . VAL B 1 141 ? 10.18 9.945 10.586 1 95 141 VAL B N 1
ATOM 2361 C CA . VAL B 1 141 ? 10.273 10.062 12.039 1 95 141 VAL B CA 1
ATOM 2362 C C . VAL B 1 141 ? 8.984 10.68 12.586 1 95 141 VAL B C 1
ATOM 2364 O O . VAL B 1 141 ? 8.461 10.227 13.602 1 95 141 VAL B O 1
ATOM 2367 N N . ALA B 1 142 ? 8.539 11.688 11.867 1 95.88 142 ALA B N 1
ATOM 2368 C CA . ALA B 1 142 ? 7.285 12.312 12.281 1 95.88 142 ALA B CA 1
ATOM 2369 C C . ALA B 1 142 ? 6.137 11.312 12.227 1 95.88 142 ALA B C 1
ATOM 2371 O O . ALA B 1 142 ? 5.301 11.266 13.133 1 95.88 142 ALA B O 1
ATOM 2372 N N . VAL B 1 143 ? 6.102 10.508 11.18 1 97.25 143 VAL B N 1
ATOM 2373 C CA . VAL B 1 143 ? 5.066 9.484 11.039 1 97.25 143 VAL B CA 1
ATOM 2374 C C . VAL B 1 143 ? 5.18 8.469 12.172 1 97.25 143 VAL B C 1
ATOM 2376 O O . VAL B 1 143 ? 4.188 8.141 12.82 1 97.25 143 VAL B O 1
ATOM 2379 N N . ALA B 1 144 ? 6.402 8.047 12.422 1 96.62 144 ALA B N 1
ATOM 2380 C CA . ALA B 1 144 ? 6.645 7.027 13.438 1 96.62 144 ALA B CA 1
ATOM 2381 C C . ALA B 1 144 ? 6.246 7.531 14.82 1 96.62 144 ALA B C 1
ATOM 2383 O O . ALA B 1 144 ? 5.668 6.789 15.617 1 96.62 144 ALA B O 1
ATOM 2384 N N . GLN B 1 145 ? 6.566 8.703 15.086 1 97.12 145 GLN B N 1
ATOM 2385 C CA . GLN B 1 145 ? 6.227 9.312 16.375 1 97.12 145 GLN B CA 1
ATOM 2386 C C . GLN B 1 145 ? 4.715 9.336 16.578 1 97.12 145 GLN B C 1
ATOM 2388 O O . GLN B 1 145 ? 4.23 8.984 17.656 1 97.12 145 GLN B O 1
ATOM 2393 N N . LYS B 1 146 ? 4.027 9.695 15.578 1 98.12 146 LYS B N 1
ATOM 2394 C CA . LYS B 1 146 ? 2.574 9.773 15.695 1 98.12 146 LYS B CA 1
ATOM 2395 C C . LYS B 1 146 ? 1.945 8.383 15.703 1 98.12 146 LYS B C 1
ATOM 2397 O O . LYS B 1 146 ? 0.989 8.133 16.438 1 98.12 146 LYS B O 1
ATOM 2402 N N . ALA B 1 147 ? 2.451 7.527 14.883 1 97.75 147 ALA B N 1
ATOM 2403 C CA . ALA B 1 147 ? 1.94 6.16 14.836 1 97.75 147 ALA B CA 1
ATOM 2404 C C . ALA B 1 147 ? 2.072 5.477 16.188 1 97.75 147 ALA B C 1
ATOM 2406 O O . ALA B 1 147 ? 1.212 4.684 16.578 1 97.75 147 ALA B O 1
ATOM 2407 N N . SER B 1 148 ? 3.16 5.773 16.891 1 96.94 148 SER B N 1
ATOM 2408 C CA . SER B 1 148 ? 3.424 5.148 18.188 1 96.94 148 SER B CA 1
ATOM 2409 C C . SER B 1 148 ? 2.402 5.586 19.219 1 96.94 148 SER B C 1
ATOM 2411 O O . SER B 1 148 ? 2.283 4.965 20.281 1 96.94 148 SER B O 1
ATOM 2413 N N . GLN B 1 149 ? 1.73 6.625 18.938 1 97.19 149 GLN B N 1
ATOM 2414 C CA . GLN B 1 149 ? 0.756 7.156 19.891 1 97.19 149 GLN B CA 1
ATOM 2415 C C . GLN B 1 149 ? -0.633 6.578 19.625 1 97.19 149 GLN B C 1
ATOM 2417 O O . GLN B 1 149 ? -1.573 6.855 20.375 1 97.19 149 GLN B O 1
ATOM 2422 N N . LEU B 1 150 ? -0.749 5.809 18.562 1 97.19 150 LEU B N 1
ATOM 2423 C CA . LEU B 1 150 ? -2.041 5.215 18.25 1 97.19 150 LEU B CA 1
ATOM 2424 C C . LEU B 1 150 ? -2.322 4.008 19.125 1 97.19 150 LEU B C 1
ATOM 2426 O O . LEU B 1 150 ? -1.399 3.285 19.516 1 97.19 150 LEU B O 1
AT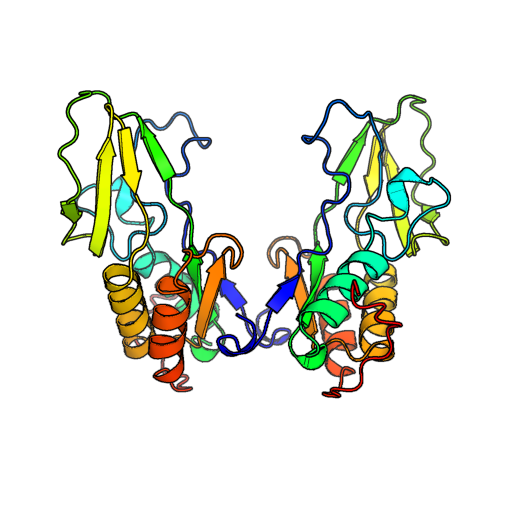OM 2430 N N . SER B 1 151 ? -3.543 3.826 19.516 1 92.88 151 SER B N 1
ATOM 2431 C CA . SER B 1 151 ? -3.998 2.678 20.281 1 92.88 151 SER B CA 1
ATOM 2432 C C . SER B 1 151 ? -5.109 1.926 19.562 1 92.88 151 SER B C 1
ATOM 2434 O O . SER B 1 151 ? -5.855 2.514 18.781 1 92.88 151 SER B O 1
ATOM 2436 N N . VAL B 1 152 ? -5.105 0.689 19.844 1 88.88 152 VAL B N 1
ATOM 2437 C CA . VAL B 1 152 ? -6.164 -0.123 19.25 1 88.88 152 VAL B CA 1
ATOM 2438 C C . VAL B 1 152 ? -7.477 0.113 19.984 1 88.88 152 VAL B C 1
ATOM 2440 O O . VAL B 1 152 ? -7.566 -0.133 21.203 1 88.88 152 VAL B O 1
ATOM 2443 N N . ASP B 1 153 ? -8.375 0.701 19.359 1 93.5 153 ASP B N 1
ATOM 2444 C CA . ASP B 1 153 ? -9.734 0.953 19.828 1 93.5 153 ASP B CA 1
ATOM 2445 C C . ASP B 1 153 ? -10.75 0.775 18.703 1 93.5 153 ASP B C 1
ATOM 2447 O O . ASP B 1 153 ? -10.578 1.329 17.609 1 93.5 153 ASP B O 1
ATOM 2451 N N . ASN B 1 154 ? -11.805 0.054 18.953 1 92.69 154 ASN B N 1
ATOM 2452 C CA . ASN B 1 154 ? -12.75 -0.3 17.906 1 92.69 154 ASN B CA 1
ATOM 2453 C C . ASN B 1 154 ? -13.922 0.677 17.859 1 92.69 154 ASN B C 1
ATOM 2455 O O . ASN B 1 154 ? -14.773 0.587 16.969 1 92.69 154 ASN B O 1
ATOM 2459 N N . ALA B 1 155 ? -13.945 1.614 18.812 1 94.81 155 ALA B N 1
ATOM 2460 C CA . ALA B 1 155 ? -15.062 2.562 18.844 1 94.81 155 ALA B CA 1
ATOM 2461 C C . ALA B 1 155 ? -15.039 3.461 17.609 1 94.81 155 ALA B C 1
ATOM 2463 O O . ALA B 1 155 ? -14.016 4.066 17.297 1 94.81 155 ALA B O 1
ATOM 2464 N N . ILE B 1 156 ? -16.172 3.521 16.953 1 94.06 156 ILE B N 1
ATOM 2465 C CA . ILE B 1 156 ? -16.328 4.402 15.797 1 94.06 156 ILE B CA 1
ATOM 2466 C C . ILE B 1 156 ? -16.781 5.789 16.266 1 94.06 156 ILE B C 1
ATOM 2468 O O . ILE B 1 156 ? -17.859 5.938 16.828 1 94.06 156 ILE B O 1
ATOM 2472 N N . LYS B 1 157 ? -16.031 6.75 15.984 1 95.94 157 LYS B N 1
ATOM 2473 C CA . LYS B 1 157 ? -16.297 8.102 16.484 1 95.94 157 LYS B CA 1
ATOM 2474 C C . LYS B 1 157 ? -16.938 8.961 15.391 1 95.94 157 LYS B C 1
ATOM 2476 O O . LYS B 1 157 ? -17.266 10.125 15.625 1 95.94 157 LYS B O 1
ATOM 2481 N N . TYR B 1 158 ? -17.062 8.367 14.172 1 94.31 158 TYR B N 1
ATOM 2482 C CA . TYR B 1 158 ? -17.75 9.031 13.07 1 94.31 158 TYR B CA 1
ATOM 2483 C C . TYR B 1 158 ? -19.25 8.875 13.203 1 94.31 158 TYR B C 1
ATOM 2485 O O . TYR B 1 158 ? -19.734 7.949 13.859 1 94.31 158 TYR B O 1
ATOM 2493 N N . ASN B 1 159 ? -20.016 9.867 12.695 1 91.56 159 ASN B N 1
ATOM 2494 C CA . ASN B 1 159 ? -21.453 9.711 12.555 1 91.56 159 ASN B CA 1
ATOM 2495 C C . ASN B 1 159 ? -21.812 8.945 11.289 1 91.56 159 ASN B C 1
ATOM 2497 O O . ASN B 1 159 ? -21.938 9.539 10.211 1 91.56 159 ASN B O 1
ATOM 2501 N N . CYS B 1 160 ? -21.938 7.617 11.492 1 88.94 160 CYS B N 1
ATOM 2502 C CA . CYS B 1 160 ? -22.219 6.77 10.336 1 88.94 160 CYS B CA 1
ATOM 2503 C C . CYS B 1 160 ? -23.703 6.754 10 1 88.94 160 CYS B C 1
ATOM 2505 O O . CYS B 1 160 ? -24.531 6.523 10.883 1 88.94 160 CYS B O 1
ATOM 2507 N N . VAL B 1 161 ? -24.062 7.547 8.914 1 73.25 161 VAL B N 1
ATOM 2508 C CA . VAL B 1 161 ? -25.438 7.453 8.438 1 73.25 161 VAL B CA 1
ATOM 2509 C C . VAL B 1 161 ? -25.578 6.305 7.441 1 73.25 161 VAL B C 1
ATOM 2511 O O . VAL B 1 161 ? -24.938 6.316 6.383 1 73.25 161 VAL B O 1
ATOM 2514 N N . LEU B 1 162 ? -25.734 5.082 7.887 1 54.47 162 LEU B N 1
ATOM 2515 C CA . LEU B 1 162 ? -25.859 3.941 6.988 1 54.47 162 LEU B CA 1
ATOM 2516 C C . LEU B 1 162 ? -27 4.164 5.984 1 54.47 162 LEU B C 1
ATOM 2518 O O . LEU B 1 162 ? -28.016 4.77 6.32 1 54.47 162 LEU B O 1
ATOM 2522 N N . PRO B 1 163 ? -26.625 4.234 4.551 1 48.03 163 PRO B N 1
ATOM 2523 C CA . PRO B 1 163 ? -27.828 4.328 3.711 1 48.03 163 PRO B CA 1
ATOM 2524 C C . PRO B 1 163 ? -28.938 3.396 4.172 1 48.03 163 PRO B C 1
ATOM 2526 O O . PRO B 1 163 ? -28.688 2.256 4.562 1 48.03 163 PRO B O 1
ATOM 2529 N N . GLY B 1 164 ? -30.031 3.945 4.684 1 38.91 164 GLY B N 1
ATOM 2530 C CA . GLY B 1 164 ? -31.234 3.166 4.875 1 38.91 164 GLY B CA 1
ATOM 2531 C C . GLY B 1 164 ? -31.625 2.346 3.658 1 38.91 164 GLY B C 1
ATOM 2532 O O . GLY B 1 164 ? -31.234 2.678 2.535 1 38.91 164 GLY B O 1
#

Nearest PDB structures (foldseek):
  3wkz-assembly1_A  TM=8.858E-01  e=1.158E-10  Ostrinia furnacalis
  3wqw-assembly1_A  TM=8.857E-01  e=1.317E-10  Ostrinia furnacalis
  6inx-assembly1_A-2  TM=8.529E-01  e=3.681E-10  Paenibacillus barengoltzii
  5gzt-assembly1_B  TM=8.335E-01  e=3.489E-09  Paenibacillus sp. FPU-7
  3alf-assembly1_A  TM=7.387E-01  e=1.529E-08  Nicotiana tabacum

Organism: NCBI:txid290746

Radius of gyration: 21.39 Å; Cα contacts (8 Å, |Δi|>4): 694; chains: 2; bounding box: 63×58×54 Å

Sequence (328 aa):
MVKYVDFINVMTYDYYAAWNGPQGCITGPPAQLYGGANANTLSQNVNTTMNYYACVTLQVQKINLGIPFYGDAVFHPTGLVPYIYYNTSTLTPINGVNGRFLGFENPASIGYKGDYAKNFNIGGLMVWNIDQDDSSFQMIVAVAQKASQLSVDNAIKYNCVLPGMVKYVDFINVMTYDYYAAWNGPQGCITGPPAQLYGGANANTLSQNVNTTMNYYACVTLQVQKINLGIPFYGDAVFHPTGLVPYIYYNTSTLTPINGVNGRFLGFENPASIGYKGDYAKNFNIGGLMVWNIDQDDSSFQMIVAVAQKASQLSVDNAIKYNCVLPG

InterPro domains:
  IPR001223 Glycoside hydrolase family 18, catalytic domain [PF00704] (2-133)
  IPR001223 Glycoside hydrolase family 18, catalytic domain [PS51910] (1-150)
  IPR017853 Glycoside hydrolase superfamily [SSF51445] (1-136)

Foldseek 3Di:
DLVVDQAAEDPQFQLPAPPDDPPDQPDDWRAFAAADPDPSSHCRHQVNRLLVVCLVNLQQLRYAYEFELDKHKTAAPVQDDDAWDADPRRRWIWGRDRRIIITHDDLRSLLVVLVVCQVQLHNAYHYPPPVSADPVNRNVVSRVVSRVNHDHDSDGPHDRPDPD/DLVVDQAAEDPQFQLPAPPDDPPDQPPDWGAFAAADPDPSRHCRHQVNRLLVVCLVNLFQLRYAYEFELDKHKTAAVVQDDDAWDADPRRRWIWGRDRRIIITHDDLRSLLVVLVVCQVQLHNAYHYPPPVSADPVNRNVVSRVVSRVNHDHDSDGPHDRPDPD